Protein AF-A0A0G4FBQ9-F1 (afdb_monomer_lite)

Secondary structure (DSSP, 8-state):
-----------------------------SSEEEPEEEPPTT-EEETTTTEEEEEEEE--EEEESSTT-EEETTEEEEEEEEPPEEE--TTSTT-EEETTEEEEEEEEPPEEE--TT-EE-TTSSEEEEE-TTT--EEEEE-EEE-SSSEE-TTT--EEEEEEEEPEEEPPTT-EEETTEEEEEEEEEEEEE--TT-EEEEGGGS-GGG---TT-EEEEEEEEEPPEEE-SSSEEEEETTEEEEE--S--SSS-------

Structure (mmCIF, N/CA/C/O ba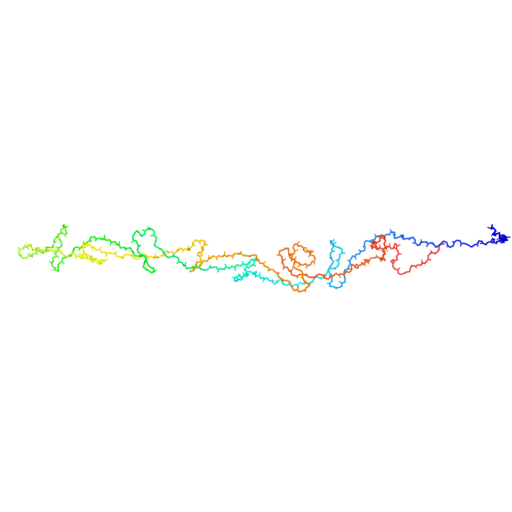ckbone):
data_AF-A0A0G4FBQ9-F1
#
_entry.id   AF-A0A0G4FBQ9-F1
#
loop_
_atom_site.group_PDB
_atom_site.id
_atom_site.type_symbol
_atom_site.label_atom_id
_atom_site.label_alt_id
_atom_site.label_comp_id
_atom_site.label_asym_id
_atom_site.label_entity_id
_atom_site.label_seq_id
_atom_site.pdbx_PDB_ins_code
_atom_site.Cartn_x
_atom_site.Cartn_y
_atom_site.Cartn_z
_atom_site.occupancy
_atom_site.B_iso_or_equiv
_atom_site.auth_seq_id
_atom_site.auth_comp_id
_atom_site.auth_asym_id
_atom_site.auth_atom_id
_atom_site.pdbx_PDB_model_num
ATOM 1 N N . MET A 1 1 ? 57.267 50.279 -72.650 1.00 38.03 1 MET A N 1
ATOM 2 C CA . MET A 1 1 ? 58.038 49.110 -72.171 1.00 38.03 1 MET A CA 1
ATOM 3 C C . MET A 1 1 ? 57.278 47.872 -72.629 1.00 38.03 1 MET A C 1
ATOM 5 O O . MET A 1 1 ? 56.259 47.567 -72.039 1.00 38.03 1 MET A O 1
ATOM 9 N N . VAL A 1 2 ? 57.485 47.367 -73.853 1.00 28.91 2 VAL A N 1
ATOM 10 C CA . VAL A 1 2 ? 58.639 46.544 -74.294 1.00 28.91 2 VAL A CA 1
ATOM 11 C C . VAL A 1 2 ? 58.755 45.341 -73.348 1.00 28.91 2 VAL A C 1
ATOM 13 O O . VAL A 1 2 ? 59.103 45.533 -72.194 1.00 28.91 2 VAL A O 1
ATOM 16 N N . MET A 1 3 ? 58.335 44.134 -73.737 1.00 33.06 3 MET A N 1
ATOM 17 C CA . MET A 1 3 ? 59.065 43.301 -74.698 1.00 33.06 3 MET A CA 1
ATOM 18 C C . MET A 1 3 ? 58.157 42.325 -75.470 1.00 33.06 3 MET A C 1
ATOM 20 O O . MET A 1 3 ? 57.279 41.675 -74.911 1.00 33.06 3 MET A O 1
ATOM 24 N N . MET A 1 4 ? 58.428 42.235 -76.771 1.00 31.50 4 MET A N 1
ATOM 25 C CA . MET A 1 4 ? 57.992 41.196 -77.705 1.00 31.50 4 MET A CA 1
ATOM 26 C C . MET A 1 4 ? 58.914 39.967 -77.623 1.00 31.50 4 MET A C 1
ATOM 28 O O . MET A 1 4 ? 60.077 40.143 -77.279 1.00 31.50 4 MET A O 1
ATOM 32 N N . MET A 1 5 ? 58.436 38.792 -78.064 1.00 34.44 5 MET A N 1
ATOM 33 C CA . MET A 1 5 ? 59.099 37.805 -78.967 1.00 34.44 5 MET A CA 1
ATOM 34 C C . MET A 1 5 ? 58.284 36.494 -78.926 1.00 34.44 5 MET A C 1
ATOM 36 O O . MET A 1 5 ? 58.164 35.887 -77.874 1.00 34.44 5 MET A O 1
ATOM 40 N N . LYS A 1 6 ? 57.449 36.172 -79.926 1.00 32.28 6 LYS A N 1
ATOM 41 C CA . LYS A 1 6 ? 57.682 35.624 -81.287 1.00 32.28 6 LYS A CA 1
ATOM 42 C C . LYS A 1 6 ? 58.004 34.117 -81.358 1.00 32.28 6 LYS A C 1
ATOM 44 O O . LYS A 1 6 ? 59.063 33.688 -80.932 1.00 32.28 6 LYS A O 1
ATOM 49 N N . CYS A 1 7 ? 57.123 33.445 -82.111 1.00 30.67 7 CYS A N 1
ATOM 50 C CA . CYS A 1 7 ? 57.342 32.383 -83.106 1.00 30.67 7 CYS A CA 1
ATOM 51 C C . CYS A 1 7 ? 57.777 30.971 -82.688 1.00 30.67 7 CYS A C 1
ATOM 53 O O . CYS A 1 7 ? 58.848 30.755 -82.139 1.00 30.67 7 CYS A O 1
ATOM 55 N N . GLY A 1 8 ? 56.997 30.001 -83.179 1.00 31.19 8 GLY A N 1
ATOM 56 C CA . GLY A 1 8 ? 57.387 28.603 -83.338 1.00 31.19 8 GLY A CA 1
ATOM 57 C C . GLY A 1 8 ? 56.233 27.755 -83.875 1.00 31.19 8 GLY A C 1
ATOM 58 O O . GLY A 1 8 ? 55.628 27.005 -83.124 1.00 31.19 8 GLY A O 1
ATOM 59 N N . ALA A 1 9 ? 55.901 27.903 -85.160 1.00 37.78 9 ALA A N 1
ATOM 60 C CA . ALA A 1 9 ? 54.992 27.012 -85.880 1.00 37.78 9 ALA A CA 1
ATOM 61 C C . ALA A 1 9 ? 55.819 26.060 -86.749 1.00 37.78 9 ALA A C 1
ATOM 63 O O . ALA A 1 9 ? 56.453 26.556 -87.672 1.00 37.78 9 ALA A O 1
ATOM 64 N N . VAL A 1 10 ? 55.787 24.741 -86.503 1.00 39.31 10 VAL A N 1
ATOM 65 C CA . VAL A 1 10 ? 56.138 23.708 -87.501 1.00 39.31 10 VAL A CA 1
ATOM 66 C C . VAL A 1 10 ? 55.393 22.389 -87.213 1.00 39.31 10 VAL A C 1
ATOM 68 O O . VAL A 1 10 ? 55.545 21.794 -86.155 1.00 39.31 10 VAL A O 1
ATOM 71 N N . ALA A 1 11 ? 54.620 21.977 -88.223 1.00 37.66 11 ALA A N 1
ATOM 72 C CA . ALA A 1 11 ? 54.310 20.624 -88.706 1.00 37.66 11 ALA A CA 1
ATOM 73 C C . ALA A 1 11 ? 53.708 19.537 -87.784 1.00 37.66 11 ALA A C 1
ATOM 75 O O . ALA A 1 11 ? 54.378 18.890 -86.992 1.00 37.66 11 ALA A O 1
ATOM 76 N N . CYS A 1 12 ? 52.438 19.231 -88.074 1.00 36.66 12 CYS A N 1
ATOM 77 C CA . CYS A 1 12 ? 52.014 17.994 -88.746 1.00 36.66 12 CYS A CA 1
ATOM 78 C C . CYS A 1 12 ? 52.686 16.677 -88.302 1.00 36.66 12 CYS A C 1
ATOM 80 O O . CYS A 1 12 ? 53.709 16.280 -88.851 1.00 36.66 12 CYS A O 1
ATOM 82 N N . CYS A 1 13 ? 52.007 15.932 -87.427 1.00 34.97 13 CYS A N 1
ATOM 83 C CA . CYS A 1 13 ? 52.069 14.472 -87.419 1.00 34.97 13 CYS A CA 1
ATOM 84 C C . CYS A 1 13 ? 50.660 13.915 -87.187 1.00 34.97 13 CYS A C 1
ATOM 86 O O . CYS A 1 13 ? 50.146 13.876 -86.071 1.00 34.97 13 CYS A O 1
ATOM 88 N N . LEU A 1 14 ? 50.035 13.519 -88.296 1.00 43.34 14 LEU A N 1
ATOM 89 C CA . LEU A 1 14 ? 48.925 12.578 -88.351 1.00 43.34 14 LEU A CA 1
ATOM 90 C C . LEU A 1 14 ? 49.363 11.267 -87.687 1.00 43.34 14 LEU A C 1
ATOM 92 O O . LEU A 1 14 ? 50.176 10.537 -88.246 1.00 43.34 14 LEU A O 1
ATOM 96 N N . ALA A 1 15 ? 48.802 10.951 -86.526 1.00 44.56 15 ALA A N 1
ATOM 97 C CA . ALA A 1 15 ? 48.816 9.595 -86.000 1.00 44.56 15 ALA A CA 1
ATOM 98 C C . ALA A 1 15 ? 47.517 9.343 -85.235 1.00 44.56 15 ALA A C 1
ATOM 100 O O . ALA A 1 15 ? 47.338 9.757 -84.091 1.00 44.56 15 ALA A O 1
ATOM 101 N N . LEU A 1 16 ? 46.602 8.667 -85.929 1.00 46.78 16 LEU A N 1
ATOM 102 C CA . LEU A 1 16 ? 45.508 7.896 -85.360 1.00 46.78 16 LEU A CA 1
ATOM 103 C C . LEU A 1 16 ? 46.060 6.987 -84.255 1.00 46.78 16 LEU A C 1
ATOM 105 O O . LEU A 1 16 ? 46.613 5.929 -84.541 1.00 46.78 16 LEU A O 1
ATOM 109 N N . LEU A 1 17 ? 45.885 7.377 -82.998 1.00 46.38 17 LEU A N 1
ATOM 110 C CA . LEU A 1 17 ? 45.885 6.431 -81.895 1.00 46.38 17 LEU A CA 1
ATOM 111 C C . LEU A 1 17 ? 44.549 6.554 -81.188 1.00 46.38 17 LEU A C 1
ATOM 113 O O . LEU A 1 17 ? 44.228 7.557 -80.555 1.00 46.38 17 LEU A O 1
ATOM 117 N N . ALA A 1 18 ? 43.769 5.509 -81.445 1.00 45.47 18 ALA A N 1
ATOM 118 C CA . ALA A 1 18 ? 42.523 5.126 -80.829 1.00 45.47 18 ALA A CA 1
ATOM 119 C C . ALA A 1 18 ? 42.311 5.768 -79.459 1.00 45.47 18 ALA A C 1
ATOM 121 O O . ALA A 1 18 ? 43.105 5.607 -78.531 1.00 45.47 18 ALA A O 1
ATOM 122 N N . ALA A 1 19 ? 41.179 6.453 -79.356 1.00 42.25 19 ALA A N 1
ATOM 123 C CA . ALA A 1 19 ? 40.574 6.829 -78.105 1.00 42.25 19 ALA A CA 1
ATOM 124 C C . ALA A 1 19 ? 40.416 5.582 -77.217 1.00 42.25 19 ALA A C 1
ATOM 126 O O . ALA A 1 19 ? 39.411 4.880 -77.279 1.00 42.25 19 ALA A O 1
ATOM 127 N N . CYS A 1 20 ? 41.385 5.331 -76.338 1.00 41.19 20 CYS A N 1
ATOM 128 C CA . CYS A 1 20 ? 41.107 4.691 -75.062 1.00 41.19 20 CYS A CA 1
ATOM 129 C C . CYS A 1 20 ? 40.368 5.727 -74.212 1.00 41.19 20 CYS A C 1
ATOM 131 O O . CYS A 1 20 ? 40.920 6.312 -73.283 1.00 41.19 20 CYS A O 1
ATOM 133 N N . VAL A 1 21 ? 39.103 5.976 -74.564 1.00 44.66 21 VAL A N 1
ATOM 134 C CA . VAL A 1 21 ? 38.125 6.393 -73.564 1.00 44.66 21 VAL A CA 1
ATOM 135 C C . VAL A 1 21 ? 38.180 5.277 -72.526 1.00 44.66 21 VAL A C 1
ATOM 137 O O . VAL A 1 21 ? 37.939 4.125 -72.900 1.00 44.66 21 VAL A O 1
ATOM 140 N N . PRO A 1 22 ? 38.549 5.535 -71.260 1.00 45.16 22 PRO A N 1
ATOM 141 C CA . PRO A 1 22 ? 38.285 4.543 -70.243 1.00 45.16 22 PRO A CA 1
ATOM 142 C C . PRO A 1 22 ? 36.773 4.358 -70.299 1.00 45.16 22 PRO A C 1
ATOM 144 O O . PRO A 1 22 ? 36.032 5.302 -70.020 1.00 45.16 22 PRO A O 1
ATOM 147 N N . LEU A 1 23 ? 36.312 3.186 -70.752 1.00 45.75 23 LEU A N 1
ATOM 148 C CA . LEU A 1 23 ? 34.955 2.753 -70.477 1.00 45.75 23 LEU A CA 1
ATOM 149 C C . LEU A 1 23 ? 34.836 2.885 -68.964 1.00 45.75 23 LEU A C 1
ATOM 151 O O . LEU A 1 23 ? 35.363 2.064 -68.214 1.00 45.75 23 LEU A O 1
ATOM 155 N N . ALA A 1 24 ? 34.215 3.978 -68.526 1.00 42.28 24 ALA A N 1
ATOM 156 C CA . ALA A 1 24 ? 33.653 4.081 -67.208 1.00 42.28 24 ALA A CA 1
ATOM 157 C C . ALA A 1 24 ? 32.786 2.835 -67.107 1.00 42.28 24 ALA A C 1
ATOM 159 O O . ALA A 1 24 ? 31.793 2.721 -67.828 1.00 42.28 24 ALA A O 1
ATOM 160 N N . ALA A 1 25 ? 33.251 1.854 -66.333 1.00 46.03 25 ALA A N 1
ATOM 161 C CA . ALA A 1 25 ? 32.498 0.658 -66.035 1.00 46.03 25 ALA A CA 1
ATOM 162 C C . ALA A 1 25 ? 31.168 1.153 -65.478 1.00 46.03 25 ALA A C 1
ATOM 164 O O . ALA A 1 25 ? 31.086 1.656 -64.357 1.00 46.03 25 ALA A O 1
ATOM 165 N N . ALA A 1 26 ? 30.150 1.146 -66.332 1.00 46.66 26 ALA A N 1
ATOM 166 C CA . ALA A 1 26 ? 28.830 1.568 -65.956 1.00 46.66 26 ALA A CA 1
ATOM 167 C C . ALA A 1 26 ? 28.412 0.644 -64.814 1.00 46.66 26 ALA A C 1
ATOM 169 O O . ALA A 1 26 ? 28.422 -0.577 -64.965 1.00 46.66 26 ALA A O 1
ATOM 170 N N . ASN A 1 27 ? 28.071 1.246 -63.674 1.00 57.41 27 ASN A N 1
ATOM 171 C CA . ASN A 1 27 ? 27.398 0.636 -62.528 1.00 57.41 27 ASN A CA 1
ATOM 172 C C . ASN A 1 27 ? 26.033 0.057 -62.952 1.00 57.41 27 ASN A C 1
ATOM 174 O O . ASN A 1 27 ? 24.972 0.520 -62.527 1.00 57.41 27 ASN A O 1
ATOM 178 N N . GLN A 1 28 ? 26.022 -0.940 -63.832 1.00 65.50 28 GLN A N 1
ATOM 179 C CA . GLN A 1 28 ? 24.813 -1.512 -64.406 1.00 65.50 28 GLN A CA 1
ATOM 180 C C . GLN A 1 28 ? 24.522 -2.862 -63.761 1.00 65.50 28 GLN A C 1
ATOM 182 O O . GLN A 1 28 ? 24.441 -3.912 -64.390 1.00 65.50 28 GLN A O 1
ATOM 187 N N . CYS A 1 29 ? 24.318 -2.799 -62.447 1.00 69.25 29 CYS A N 1
ATOM 188 C CA . CYS A 1 29 ? 23.671 -3.850 -61.682 1.00 69.25 29 CYS A CA 1
ATOM 189 C C . CYS A 1 29 ? 22.236 -4.037 -62.206 1.00 69.25 29 CYS A C 1
ATOM 191 O O . CYS A 1 29 ? 21.351 -3.221 -61.920 1.00 69.25 29 CYS A O 1
ATOM 193 N N . ARG A 1 30 ? 22.041 -5.065 -63.047 1.00 70.81 30 ARG A N 1
ATOM 194 C CA . ARG A 1 30 ? 20.800 -5.318 -63.804 1.00 70.81 30 ARG A CA 1
ATOM 195 C C . ARG A 1 30 ? 19.694 -5.938 -62.949 1.00 70.81 30 ARG A C 1
ATOM 197 O O . ARG A 1 30 ? 18.524 -5.663 -63.192 1.00 70.81 30 ARG A O 1
ATOM 204 N N . ILE A 1 31 ? 20.061 -6.749 -61.957 1.00 76.94 31 ILE A N 1
ATOM 205 C CA . ILE A 1 31 ? 19.153 -7.267 -60.929 1.00 76.94 31 ILE A CA 1
ATOM 206 C C . ILE A 1 31 ? 19.696 -6.827 -59.581 1.00 76.94 31 ILE A C 1
ATOM 208 O O . ILE A 1 31 ? 20.848 -7.109 -59.257 1.00 76.94 31 ILE A O 1
ATOM 212 N N . ARG A 1 32 ? 18.851 -6.120 -58.835 1.00 81.62 32 ARG A N 1
ATOM 213 C CA . ARG A 1 32 ? 19.152 -5.559 -57.524 1.00 81.62 32 ARG A CA 1
ATOM 214 C C . ARG A 1 32 ? 18.301 -6.291 -56.501 1.00 81.62 32 ARG A C 1
ATOM 216 O O . ARG A 1 32 ? 17.083 -6.146 -56.522 1.00 81.62 32 ARG A O 1
ATOM 223 N N . GLU A 1 33 ? 18.939 -7.079 -55.652 1.00 85.44 33 GLU A N 1
ATOM 224 C CA . GLU A 1 33 ? 18.316 -7.612 -54.441 1.00 85.44 33 GLU A CA 1
ATOM 225 C C . GLU A 1 33 ? 18.740 -6.753 -53.239 1.00 85.44 33 GLU A C 1
ATOM 227 O O . GLU A 1 33 ? 19.812 -6.137 -53.244 1.00 85.44 33 GLU A O 1
ATOM 232 N N . GLU A 1 34 ? 17.888 -6.671 -52.218 1.00 85.56 34 GLU A N 1
ATOM 233 C CA . GLU A 1 34 ? 18.217 -5.943 -50.992 1.00 85.56 34 GLU A CA 1
ATOM 234 C C . GLU A 1 34 ? 19.278 -6.702 -50.190 1.00 85.56 34 GLU A C 1
ATOM 236 O O . GLU A 1 34 ? 19.188 -7.916 -49.977 1.00 85.56 34 GLU A O 1
ATOM 241 N N . ALA A 1 35 ? 20.312 -5.979 -49.758 1.00 87.31 35 ALA A N 1
ATOM 242 C CA . ALA A 1 35 ? 21.340 -6.556 -48.912 1.00 87.31 35 ALA A CA 1
ATOM 243 C C . ALA A 1 35 ? 20.796 -6.774 -47.499 1.00 87.31 35 ALA A C 1
ATOM 245 O O . ALA A 1 35 ? 20.162 -5.892 -46.921 1.00 87.31 35 ALA A O 1
ATOM 246 N N . HIS A 1 36 ? 21.058 -7.951 -46.938 1.00 90.25 36 HIS A N 1
ATOM 247 C CA . HIS A 1 36 ? 20.507 -8.340 -45.650 1.00 90.25 36 HIS A CA 1
ATOM 248 C C . HIS A 1 36 ? 21.400 -7.787 -44.532 1.00 90.25 36 HIS A C 1
ATOM 250 O O . HIS A 1 36 ? 22.594 -8.122 -44.491 1.00 90.25 36 HIS A O 1
ATOM 256 N N . PRO A 1 37 ? 20.865 -6.945 -43.629 1.00 91.88 37 PRO A N 1
ATOM 257 C CA . PRO A 1 37 ? 21.629 -6.440 -42.501 1.00 91.88 37 PRO A CA 1
ATOM 258 C C . PRO A 1 37 ? 21.933 -7.582 -41.530 1.00 91.88 37 PRO A C 1
ATOM 260 O O . PRO A 1 37 ? 21.086 -8.427 -41.240 1.00 91.88 37 PRO A O 1
ATOM 263 N N . HIS A 1 38 ? 23.157 -7.612 -41.023 1.00 93.19 38 HIS A N 1
ATOM 264 C CA . HIS A 1 38 ? 23.612 -8.564 -40.024 1.00 93.19 38 HIS A CA 1
ATOM 265 C C . HIS A 1 38 ? 24.532 -7.860 -39.026 1.00 93.19 38 HIS A C 1
ATOM 267 O O . HIS A 1 38 ? 25.339 -7.001 -39.389 1.00 93.19 38 HIS A O 1
ATOM 273 N N . CYS A 1 39 ? 24.418 -8.233 -37.755 1.00 94.69 39 CYS A N 1
ATOM 274 C CA . CYS A 1 39 ? 25.209 -7.643 -36.684 1.00 94.69 39 CYS A CA 1
ATOM 275 C C . CYS A 1 39 ? 26.393 -8.533 -36.293 1.00 94.69 39 CYS A C 1
ATOM 277 O O . CYS A 1 39 ? 26.319 -9.753 -36.433 1.00 94.69 39 CYS A O 1
ATOM 279 N N . PRO A 1 40 ? 27.501 -7.959 -35.793 1.00 94.50 40 PRO A N 1
ATOM 280 C CA . PRO A 1 40 ? 28.588 -8.759 -35.241 1.00 94.50 40 PRO A CA 1
ATOM 281 C C . PRO A 1 40 ? 28.098 -9.686 -34.113 1.00 94.50 40 PRO A C 1
ATOM 283 O O . PRO A 1 40 ? 27.086 -9.384 -33.472 1.00 94.50 40 PRO A O 1
ATOM 286 N N . PRO A 1 41 ? 28.810 -10.791 -33.822 1.00 92.06 41 PRO A N 1
ATOM 287 C CA . PRO A 1 41 ? 28.425 -11.709 -32.755 1.00 92.06 41 PRO A CA 1
ATOM 288 C C . PRO A 1 41 ? 28.176 -10.988 -31.423 1.00 92.06 41 PRO A C 1
ATOM 290 O O . PRO A 1 41 ? 29.009 -10.217 -30.945 1.00 92.06 41 PRO A O 1
ATOM 293 N N . GLY A 1 42 ? 27.013 -11.246 -30.820 1.00 89.56 42 GLY A N 1
ATOM 294 C CA . GLY A 1 42 ? 26.603 -10.641 -29.551 1.00 89.56 42 GLY A CA 1
ATOM 295 C C . GLY A 1 42 ? 25.957 -9.255 -29.659 1.00 89.56 42 GLY A C 1
ATOM 296 O O . GLY A 1 42 ? 25.656 -8.675 -28.619 1.00 89.56 42 GLY A O 1
ATOM 297 N N . PHE A 1 43 ? 25.732 -8.735 -30.868 1.00 94.94 43 PHE A N 1
ATOM 298 C CA . PHE A 1 43 ? 24.912 -7.548 -31.109 1.00 94.94 43 PHE A CA 1
ATOM 299 C C . PHE A 1 43 ? 23.562 -7.930 -31.718 1.00 94.94 43 PHE A C 1
ATOM 301 O O . PHE A 1 43 ? 23.447 -8.884 -32.486 1.00 94.94 43 PHE A O 1
ATOM 308 N N . MET A 1 44 ? 22.545 -7.143 -31.395 1.00 93.69 44 MET A N 1
ATOM 309 C CA . MET A 1 44 ? 21.171 -7.295 -31.851 1.00 93.69 44 MET A CA 1
ATOM 310 C C . MET A 1 44 ? 20.844 -6.189 -32.849 1.00 93.69 44 MET A C 1
ATOM 312 O O . MET A 1 44 ? 21.232 -5.038 -32.650 1.00 93.69 44 MET A O 1
ATOM 316 N N . TYR A 1 45 ? 20.148 -6.532 -33.929 1.00 94.25 45 TYR A N 1
ATOM 317 C CA . TYR A 1 45 ? 19.790 -5.566 -34.962 1.00 94.25 45 TYR A CA 1
ATOM 318 C C . TYR A 1 45 ? 18.504 -4.825 -34.591 1.00 94.25 45 TYR A C 1
ATOM 320 O O . TYR A 1 45 ? 17.439 -5.435 -34.504 1.00 94.25 45 TYR A O 1
ATOM 328 N N . ASP A 1 46 ? 18.605 -3.513 -34.401 1.00 93.19 46 ASP A N 1
ATOM 329 C CA . ASP A 1 46 ? 17.459 -2.623 -34.279 1.00 93.19 46 ASP A CA 1
ATOM 330 C C . ASP A 1 46 ? 17.057 -2.100 -35.661 1.00 93.19 46 ASP A C 1
ATOM 332 O O . ASP A 1 46 ? 17.747 -1.273 -36.266 1.00 93.19 46 ASP A O 1
ATOM 336 N N . GLN A 1 47 ? 15.914 -2.584 -36.147 1.00 90.19 47 GLN A N 1
ATOM 337 C CA . GLN A 1 47 ? 15.350 -2.196 -37.438 1.00 90.19 47 GLN A CA 1
ATOM 338 C C . GLN A 1 47 ? 14.929 -0.723 -37.471 1.00 90.19 47 GLN A C 1
ATOM 340 O O . GLN A 1 47 ? 15.041 -0.093 -38.520 1.00 90.19 47 GLN A O 1
ATOM 345 N N . ALA A 1 48 ? 14.467 -0.166 -36.346 1.00 89.44 48 ALA A N 1
ATOM 346 C CA . ALA A 1 48 ? 13.952 1.200 -36.299 1.00 89.44 48 ALA A CA 1
ATOM 347 C C . ALA A 1 48 ? 15.083 2.228 -36.419 1.00 89.44 48 ALA A C 1
ATOM 349 O O . ALA A 1 48 ? 14.974 3.193 -37.174 1.00 89.44 48 ALA A O 1
ATOM 350 N N . ALA A 1 49 ? 16.193 2.001 -35.711 1.00 88.69 49 ALA A N 1
ATOM 351 C CA . ALA A 1 49 ? 17.359 2.875 -35.773 1.00 88.69 49 ALA A CA 1
ATOM 352 C C . ALA A 1 49 ? 18.366 2.496 -36.874 1.00 88.69 49 ALA A C 1
ATOM 354 O O . ALA A 1 49 ? 19.308 3.259 -37.098 1.00 88.69 49 ALA A O 1
ATOM 355 N N . ASN A 1 50 ? 18.193 1.342 -37.535 1.00 89.75 50 ASN A N 1
ATOM 356 C CA . ASN A 1 50 ? 19.168 0.721 -38.441 1.00 89.75 50 ASN A CA 1
ATOM 357 C C . ASN A 1 50 ? 20.570 0.634 -37.803 1.00 89.75 50 ASN A C 1
ATOM 359 O O . ASN A 1 50 ? 21.561 1.140 -38.337 1.00 89.75 50 ASN A O 1
ATOM 363 N N . LYS A 1 51 ? 20.640 0.053 -36.597 1.00 93.62 51 LYS A N 1
ATOM 364 C CA . LYS A 1 51 ? 21.863 -0.032 -35.780 1.00 93.62 51 LYS A CA 1
ATOM 365 C C . LYS A 1 51 ? 21.994 -1.392 -35.109 1.00 93.62 51 LYS A C 1
ATOM 367 O O . LYS A 1 51 ? 21.002 -2.043 -34.801 1.00 93.62 51 LYS A O 1
ATOM 372 N N . CYS A 1 52 ? 23.231 -1.792 -34.833 1.00 95.69 52 CYS A N 1
ATOM 373 C CA . CYS A 1 52 ? 23.523 -2.957 -34.007 1.00 95.69 52 CYS A CA 1
ATOM 374 C C . CYS A 1 52 ? 23.754 -2.519 -32.560 1.00 95.69 52 CYS A C 1
ATOM 376 O O . CYS A 1 52 ? 24.628 -1.687 -32.307 1.00 95.69 52 CYS A O 1
ATOM 378 N N . LEU A 1 53 ? 22.989 -3.084 -31.628 1.00 95.25 53 LEU A N 1
ATOM 379 C CA . LEU A 1 53 ? 22.985 -2.735 -30.209 1.00 95.25 53 LEU A CA 1
ATOM 380 C C . LEU A 1 53 ? 23.375 -3.941 -29.355 1.00 95.25 53 LEU A C 1
ATOM 382 O O . LEU A 1 53 ? 22.918 -5.055 -29.601 1.00 95.25 53 LEU A O 1
ATOM 386 N N . LYS A 1 54 ? 24.182 -3.723 -28.320 1.00 94.88 54 LYS A N 1
ATOM 387 C CA . LYS A 1 54 ? 24.463 -4.723 -27.287 1.00 94.88 54 LYS A CA 1
ATOM 388 C C . LYS A 1 54 ? 24.152 -4.130 -25.909 1.00 94.88 54 LYS A C 1
ATOM 390 O O . LYS A 1 54 ? 24.916 -3.279 -25.446 1.00 94.88 54 LYS A O 1
ATOM 395 N N . PRO A 1 55 ? 23.040 -4.532 -25.268 1.00 93.56 55 PRO A N 1
ATOM 396 C CA . PRO A 1 55 ? 22.655 -3.981 -23.978 1.00 93.56 55 PRO A CA 1
ATOM 397 C C . PRO A 1 55 ? 23.448 -4.614 -22.832 1.00 93.56 55 PRO A C 1
ATOM 399 O O . PRO A 1 55 ? 23.603 -5.831 -22.751 1.00 93.56 55 PRO A O 1
ATOM 402 N N . PHE A 1 56 ? 23.873 -3.773 -21.898 1.00 94.81 56 PHE A N 1
ATOM 403 C CA . PHE A 1 56 ? 24.334 -4.153 -20.569 1.00 94.81 56 PHE A CA 1
ATOM 404 C C . PHE A 1 56 ? 23.311 -3.634 -19.571 1.00 94.81 56 PHE A C 1
ATOM 406 O O . PHE A 1 56 ? 22.952 -2.458 -19.626 1.00 94.81 56 PHE A O 1
ATOM 413 N N . ARG A 1 57 ? 22.834 -4.501 -18.678 1.00 94.94 57 ARG A N 1
ATOM 414 C CA . ARG A 1 57 ? 21.755 -4.186 -17.737 1.00 94.94 57 ARG A CA 1
ATOM 415 C C . ARG A 1 57 ? 22.235 -4.329 -16.307 1.00 94.94 57 ARG A C 1
ATOM 417 O O . ARG A 1 57 ? 22.936 -5.283 -15.982 1.00 94.94 57 ARG A O 1
ATOM 424 N N . HIS A 1 58 ? 21.810 -3.396 -15.473 1.00 95.94 58 HIS A N 1
ATOM 425 C CA . HIS A 1 58 ? 21.960 -3.436 -14.030 1.00 95.94 58 HIS A CA 1
ATOM 426 C C . HIS A 1 58 ? 20.628 -3.101 -13.368 1.00 95.94 58 HIS A C 1
ATOM 428 O O . HIS A 1 58 ? 19.821 -2.334 -13.899 1.00 95.94 58 HIS A O 1
ATOM 434 N N . VAL A 1 59 ? 20.416 -3.676 -12.189 1.00 94.31 59 VAL A N 1
ATOM 435 C CA . VAL A 1 59 ? 19.264 -3.343 -11.355 1.00 94.31 59 VAL A CA 1
ATOM 436 C C . VAL A 1 59 ? 19.468 -1.927 -10.801 1.00 94.31 59 VAL A C 1
ATOM 438 O O . VAL A 1 59 ? 20.545 -1.659 -10.259 1.00 94.31 59 VAL A O 1
ATOM 441 N N . PRO A 1 60 ? 18.482 -1.022 -10.934 1.00 95.94 60 PRO A N 1
ATOM 442 C CA . PRO A 1 60 ? 18.546 0.289 -10.306 1.00 95.94 60 PRO A CA 1
ATOM 443 C C . PRO A 1 60 ? 18.606 0.173 -8.788 1.00 95.94 60 PRO A C 1
ATOM 445 O O . PRO A 1 60 ? 17.916 -0.646 -8.181 1.00 95.94 60 PRO A O 1
ATOM 448 N N . HIS A 1 61 ? 19.421 1.017 -8.166 1.00 95.81 61 HIS A N 1
ATOM 449 C CA . HIS A 1 61 ? 19.435 1.142 -6.721 1.00 95.81 61 HIS A CA 1
ATOM 450 C C . HIS A 1 61 ? 18.379 2.166 -6.298 1.00 95.81 61 HIS A C 1
ATOM 452 O O . HIS A 1 61 ? 18.504 3.355 -6.592 1.00 95.81 61 HIS A O 1
ATOM 458 N N . TYR A 1 62 ? 17.331 1.701 -5.620 1.00 95.62 62 TYR A N 1
ATOM 459 C CA . TYR A 1 62 ? 16.244 2.556 -5.151 1.00 95.62 62 TYR A CA 1
ATOM 460 C C . TYR A 1 62 ? 16.494 3.064 -3.737 1.00 95.62 62 TYR A C 1
ATOM 462 O O . TYR A 1 62 ? 16.927 2.312 -2.864 1.00 95.62 62 TYR A O 1
ATOM 470 N N . TYR A 1 63 ? 16.180 4.334 -3.500 1.00 95.06 63 TYR A N 1
ATOM 471 C CA . TYR A 1 63 ? 16.352 4.962 -2.195 1.00 95.06 63 TYR A CA 1
ATOM 472 C C . TYR A 1 63 ? 15.356 6.102 -1.971 1.00 95.06 63 TYR A C 1
ATOM 474 O O . TYR A 1 63 ? 14.682 6.565 -2.891 1.00 95.06 63 TYR A O 1
ATOM 482 N N . CYS A 1 64 ? 15.274 6.556 -0.723 1.00 96.62 64 CYS A N 1
ATOM 483 C CA . CYS A 1 64 ? 14.447 7.685 -0.313 1.00 96.62 64 CYS A CA 1
ATOM 484 C C . CYS A 1 64 ? 15.332 8.894 -0.011 1.00 96.62 64 CYS A C 1
ATOM 486 O O . CYS A 1 64 ? 16.378 8.743 0.618 1.00 96.62 64 CYS A O 1
ATOM 488 N N . ALA A 1 65 ? 14.917 10.084 -0.453 1.00 94.00 65 ALA A N 1
ATOM 489 C CA . ALA A 1 65 ? 15.629 11.327 -0.141 1.00 94.00 65 ALA A CA 1
ATOM 490 C C . ALA A 1 65 ? 15.543 11.666 1.353 1.00 94.00 65 ALA A C 1
ATOM 492 O O . ALA A 1 65 ? 16.527 12.067 1.975 1.00 94.00 65 ALA A O 1
ATOM 493 N N . ASP A 1 66 ? 14.351 11.481 1.918 1.00 92.62 66 ASP A N 1
ATOM 494 C CA . ASP A 1 66 ? 14.029 11.901 3.272 1.00 92.62 66 ASP A CA 1
ATOM 495 C C . ASP A 1 66 ? 14.391 10.840 4.313 1.00 92.62 66 ASP A C 1
ATOM 497 O O . ASP A 1 66 ? 14.125 9.643 4.163 1.00 92.62 66 ASP A O 1
ATOM 501 N N . GLN A 1 67 ? 14.939 11.296 5.439 1.00 91.12 67 GLN A N 1
ATOM 502 C CA . GLN A 1 67 ? 15.315 10.408 6.533 1.00 91.12 67 GLN A CA 1
ATOM 503 C C . GLN A 1 67 ? 14.097 9.756 7.208 1.00 91.12 67 GLN A C 1
ATOM 505 O O . GLN A 1 67 ? 13.090 10.391 7.559 1.00 91.12 67 GLN A O 1
ATOM 510 N N . GLY A 1 68 ? 14.227 8.454 7.461 1.00 90.06 68 GLY A N 1
ATOM 511 C CA . GLY A 1 68 ? 13.197 7.639 8.101 1.00 90.06 68 GLY A CA 1
ATOM 512 C C . GLY A 1 68 ? 12.072 7.193 7.167 1.00 90.06 68 GLY A C 1
ATOM 513 O O . GLY A 1 68 ? 11.114 6.602 7.655 1.00 90.06 68 GLY A O 1
ATOM 514 N N . TYR A 1 69 ? 12.172 7.466 5.865 1.00 95.50 69 TYR A N 1
ATOM 515 C CA . TYR A 1 69 ? 11.379 6.779 4.852 1.00 95.50 69 TYR A CA 1
ATOM 516 C C . TYR A 1 69 ? 12.087 5.494 4.420 1.00 95.50 69 TYR A C 1
ATOM 518 O O . TYR A 1 69 ? 13.313 5.456 4.308 1.00 95.50 69 TYR A O 1
ATOM 526 N N . ALA A 1 70 ? 11.305 4.451 4.169 1.00 95.12 70 ALA A N 1
ATOM 527 C CA . ALA A 1 70 ? 11.766 3.190 3.613 1.00 95.12 70 ALA A CA 1
ATOM 528 C C . ALA A 1 70 ? 11.108 2.957 2.252 1.00 95.12 70 ALA A C 1
ATOM 530 O O . ALA A 1 70 ? 9.977 3.385 2.020 1.00 95.12 70 ALA A O 1
ATOM 531 N N . VAL A 1 71 ? 11.814 2.279 1.349 1.00 95.19 71 VAL A N 1
ATOM 532 C CA . VAL A 1 71 ? 11.264 1.921 0.038 1.00 95.19 71 VAL A CA 1
ATOM 533 C C . VAL A 1 71 ? 10.214 0.821 0.236 1.00 95.19 71 VAL A C 1
ATOM 535 O O . VAL A 1 71 ? 10.547 -0.294 0.635 1.00 95.19 71 VAL A O 1
ATOM 538 N N . GLU A 1 72 ? 8.949 1.138 -0.040 1.00 94.25 72 GLU A N 1
ATOM 539 C CA . GLU A 1 72 ? 7.809 0.216 -0.043 1.00 94.25 72 GLU A CA 1
ATOM 540 C C . GLU A 1 72 ? 7.220 0.181 -1.465 1.00 94.25 72 GLU A C 1
ATOM 542 O O . GLU A 1 72 ? 6.422 1.035 -1.854 1.00 94.25 72 GLU A O 1
ATOM 547 N N . GLY A 1 73 ? 7.628 -0.806 -2.270 1.00 90.31 73 GLY A N 1
ATOM 548 C CA . GLY A 1 73 ? 7.211 -0.895 -3.673 1.00 90.31 73 GLY A CA 1
ATOM 549 C C . GLY A 1 73 ? 7.727 0.295 -4.488 1.00 90.31 73 GLY A C 1
ATOM 550 O O . GLY A 1 73 ? 8.925 0.579 -4.467 1.00 90.31 73 GLY A O 1
ATOM 551 N N . ASP A 1 74 ? 6.825 0.989 -5.189 1.00 91.00 74 ASP A N 1
ATOM 552 C CA . ASP A 1 74 ? 7.130 2.129 -6.075 1.00 91.00 74 ASP A CA 1
ATOM 553 C C . ASP A 1 74 ? 7.219 3.490 -5.389 1.00 91.00 74 ASP A C 1
ATOM 555 O O . ASP A 1 74 ? 7.389 4.520 -6.038 1.00 91.00 74 ASP A O 1
ATOM 559 N N . MET A 1 75 ? 7.160 3.502 -4.063 1.00 94.81 75 MET A N 1
ATOM 560 C CA . MET A 1 75 ? 7.182 4.723 -3.277 1.00 94.81 75 MET A CA 1
ATOM 561 C C . MET A 1 75 ? 8.003 4.565 -2.010 1.00 94.81 75 MET A C 1
ATOM 563 O O . MET A 1 75 ? 8.309 3.468 -1.547 1.00 94.81 75 MET A O 1
ATOM 567 N N . CYS A 1 76 ? 8.362 5.705 -1.447 1.00 96.50 76 CYS A N 1
ATOM 568 C CA . CYS A 1 76 ? 8.943 5.789 -0.128 1.00 96.50 76 CYS A CA 1
ATOM 569 C C . CYS A 1 76 ? 7.819 5.980 0.883 1.00 96.50 76 CYS A C 1
ATOM 571 O O . CYS A 1 76 ? 7.005 6.888 0.737 1.00 96.50 76 CYS A O 1
ATOM 573 N N . ALA A 1 77 ? 7.773 5.142 1.913 1.00 96.25 77 ALA A N 1
ATOM 574 C CA . ALA A 1 77 ? 6.776 5.219 2.966 1.00 96.25 77 ALA A CA 1
ATOM 575 C C . ALA A 1 77 ? 7.434 5.434 4.330 1.00 96.25 77 ALA A C 1
ATOM 577 O O . ALA A 1 77 ? 8.484 4.867 4.643 1.00 96.25 77 ALA A O 1
ATOM 578 N N . LYS A 1 78 ? 6.795 6.254 5.162 1.00 95.62 78 LYS A N 1
ATOM 579 C CA . LYS A 1 78 ? 7.153 6.443 6.566 1.00 95.62 78 LYS A CA 1
ATOM 580 C C . LYS A 1 78 ? 5.926 6.235 7.430 1.00 95.62 78 LYS A C 1
ATOM 582 O O . LYS A 1 78 ? 4.929 6.945 7.298 1.00 95.62 78 LYS A O 1
ATOM 587 N N . ASN A 1 79 ? 6.027 5.279 8.344 1.00 94.06 79 ASN A N 1
ATOM 588 C CA . ASN A 1 79 ? 4.959 4.957 9.277 1.00 94.06 79 ASN A CA 1
ATOM 589 C C . ASN A 1 79 ? 5.138 5.779 10.556 1.00 94.06 79 ASN A C 1
ATOM 591 O O . ASN A 1 79 ? 6.186 5.725 11.201 1.00 94.06 79 ASN A O 1
ATOM 595 N N . GLN A 1 80 ? 4.112 6.541 1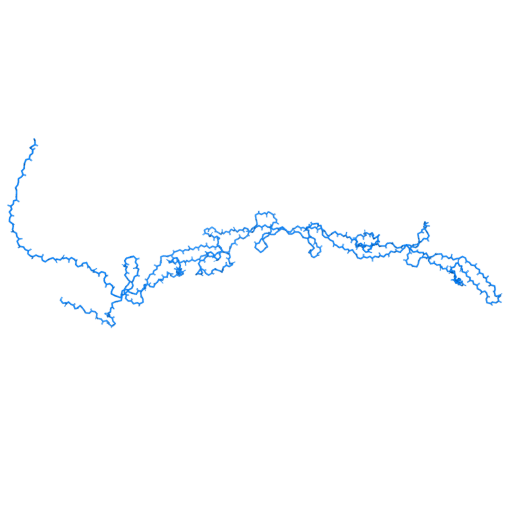0.920 1.00 94.06 80 GLN A N 1
ATOM 596 C CA . GLN A 1 80 ? 3.985 7.168 12.230 1.00 94.06 80 GLN A CA 1
ATOM 597 C C . GLN A 1 80 ? 2.997 6.366 13.066 1.00 94.06 80 GLN A C 1
ATOM 599 O O . GLN A 1 80 ? 1.944 5.965 12.569 1.00 94.06 80 GLN A O 1
ATOM 604 N N . TYR A 1 81 ? 3.341 6.147 14.332 1.00 94.19 81 TYR A N 1
ATOM 605 C CA . TYR A 1 81 ? 2.542 5.357 15.259 1.00 94.19 81 TYR A CA 1
ATOM 606 C C . TYR A 1 81 ? 1.966 6.245 16.353 1.00 94.19 81 TYR A C 1
ATOM 608 O O . TYR A 1 81 ? 2.643 7.150 16.841 1.00 94.19 81 TYR A O 1
ATOM 616 N N . ALA A 1 82 ? 0.736 5.950 16.747 1.00 93.94 82 ALA A N 1
ATOM 617 C CA . ALA A 1 82 ? 0.094 6.518 17.918 1.00 93.94 82 ALA A CA 1
ATOM 618 C C . ALA A 1 82 ? -0.604 5.413 18.717 1.00 93.94 82 ALA A C 1
ATOM 620 O O . ALA A 1 82 ? -0.919 4.339 18.187 1.00 93.94 82 ALA A O 1
ATOM 621 N N . ASP A 1 83 ? -0.847 5.699 19.989 1.00 91.62 83 ASP A N 1
ATOM 622 C CA . ASP A 1 83 ? -1.604 4.810 20.858 1.00 91.62 83 ASP A CA 1
ATOM 623 C C . ASP A 1 83 ? -3.102 4.885 20.546 1.00 91.62 83 ASP A C 1
ATOM 625 O O . ASP A 1 83 ? -3.618 5.894 20.053 1.00 91.62 83 ASP A O 1
ATOM 629 N N . LEU A 1 84 ? -3.805 3.791 20.839 1.00 91.75 84 LEU A N 1
ATOM 630 C CA . LEU A 1 84 ? -5.258 3.732 20.728 1.00 91.75 84 LEU A CA 1
ATOM 631 C C . LEU A 1 84 ? -5.894 4.606 21.813 1.00 91.75 84 LEU A C 1
ATOM 633 O O . LEU A 1 84 ? -5.568 4.493 22.996 1.00 91.75 84 LEU A O 1
ATOM 637 N N . ILE A 1 85 ? -6.853 5.438 21.417 1.00 91.62 85 ILE A N 1
ATOM 638 C CA . ILE A 1 85 ? -7.677 6.202 22.348 1.00 91.62 85 ILE A CA 1
ATOM 639 C C . ILE A 1 85 ? -8.814 5.296 22.808 1.00 91.62 85 ILE A C 1
ATOM 641 O O . ILE A 1 85 ? -9.617 4.831 21.996 1.00 91.62 85 ILE A O 1
ATOM 645 N N . LYS A 1 86 ? -8.881 5.060 24.116 1.00 92.25 86 LYS A N 1
ATOM 646 C CA . LYS A 1 86 ? -9.929 4.258 24.752 1.00 92.25 86 LYS A CA 1
ATOM 647 C C . LYS A 1 86 ? -11.120 5.129 25.105 1.00 92.25 86 LYS A C 1
ATOM 649 O O . LYS A 1 86 ? -10.940 6.231 25.623 1.00 92.25 86 LYS A O 1
ATOM 654 N N . TYR A 1 87 ? -12.324 4.627 24.874 1.00 91.06 87 TYR A N 1
ATOM 655 C CA . TYR A 1 87 ? -13.547 5.319 25.257 1.00 91.06 87 TYR A CA 1
ATOM 656 C C . TYR A 1 87 ? -14.682 4.338 25.551 1.00 91.06 87 TYR A C 1
ATOM 658 O O . TYR A 1 87 ? -14.669 3.186 25.116 1.00 91.06 87 TYR A O 1
ATOM 666 N N . CYS A 1 88 ? -15.672 4.815 26.302 1.00 92.62 88 CYS A N 1
ATOM 667 C CA . CYS A 1 88 ? -16.920 4.099 26.532 1.00 92.62 88 CYS A CA 1
ATOM 668 C C . CYS A 1 88 ? -17.955 4.541 25.501 1.00 92.62 88 CYS A C 1
ATOM 670 O O . CYS A 1 88 ? -18.090 5.737 25.230 1.00 92.62 88 CYS A O 1
ATOM 672 N N . ARG A 1 89 ? -18.686 3.586 24.918 1.00 89.00 89 ARG A N 1
ATOM 673 C CA . ARG A 1 89 ? -19.780 3.904 23.992 1.00 89.00 89 ARG A CA 1
ATOM 674 C C . ARG A 1 89 ? -20.848 4.732 24.686 1.00 89.00 89 ARG A C 1
ATOM 676 O O . ARG A 1 89 ? -21.173 4.499 25.845 1.00 89.00 89 ARG A O 1
ATOM 683 N N . ALA A 1 90 ? -21.458 5.629 23.917 1.00 84.44 90 ALA A N 1
ATOM 684 C CA . ALA A 1 90 ? -22.556 6.470 24.384 1.00 84.44 90 ALA A CA 1
ATOM 685 C C . ALA A 1 90 ? -23.808 5.675 24.811 1.00 84.44 90 ALA A C 1
ATOM 687 O O . ALA A 1 90 ? -24.666 6.218 25.498 1.00 84.44 90 ALA A O 1
ATOM 688 N N . GLU A 1 91 ? -23.919 4.399 24.421 1.00 84.75 91 GLU A N 1
ATOM 689 C CA . GLU A 1 91 ? -24.985 3.496 24.880 1.00 84.75 91 GLU A CA 1
ATOM 690 C C . GLU A 1 91 ? -24.901 3.188 26.384 1.00 84.75 91 GLU A C 1
ATOM 692 O O . GLU A 1 91 ? -25.919 2.908 27.014 1.00 84.75 91 GLU A O 1
ATOM 697 N N . TYR A 1 92 ? -23.711 3.313 26.975 1.00 82.75 92 TYR A N 1
ATOM 698 C CA . TYR A 1 92 ? -23.471 3.154 28.403 1.00 82.75 92 TYR A CA 1
ATOM 699 C C . TYR A 1 92 ? -23.533 4.526 29.092 1.00 82.75 92 TYR A C 1
ATOM 701 O O . TYR A 1 92 ? -22.505 5.120 29.421 1.00 82.75 92 TYR A O 1
ATOM 709 N N . GLN A 1 93 ? -24.746 5.067 29.252 1.00 71.50 93 GLN A N 1
ATOM 710 C CA . GLN A 1 93 ? -24.971 6.337 29.960 1.00 71.50 93 GLN A CA 1
ATOM 711 C C . GLN A 1 93 ? -24.284 6.315 31.339 1.00 71.50 93 GLN A C 1
ATOM 713 O O . GLN A 1 93 ? -24.339 5.309 32.045 1.00 71.50 93 GLN A O 1
ATOM 718 N N . ASP A 1 94 ? -23.593 7.405 31.682 1.00 81.12 94 ASP A N 1
ATOM 719 C CA . ASP A 1 94 ? -22.815 7.570 32.921 1.00 81.12 94 ASP A CA 1
ATOM 720 C C . ASP A 1 94 ? -21.706 6.520 33.163 1.00 81.12 94 ASP A C 1
ATOM 722 O O . ASP A 1 94 ? -21.235 6.334 34.290 1.00 81.12 94 ASP A O 1
ATOM 726 N N . ALA A 1 95 ? -21.232 5.846 32.107 1.00 86.94 95 ALA A N 1
ATOM 727 C CA . ALA A 1 95 ? -20.092 4.942 32.211 1.00 86.94 95 ALA A CA 1
ATOM 728 C C . ALA A 1 95 ? -18.788 5.691 32.510 1.00 86.94 95 ALA A C 1
ATOM 730 O O . ALA A 1 95 ? -18.397 6.621 31.804 1.00 86.94 95 ALA A O 1
ATOM 731 N N . THR A 1 96 ? -18.057 5.218 33.517 1.00 88.69 96 THR A N 1
ATOM 732 C CA . THR A 1 96 ? -16.716 5.708 33.846 1.00 88.69 96 THR A CA 1
ATOM 733 C C . THR A 1 96 ? -15.660 4.756 33.299 1.00 88.69 96 THR A C 1
ATOM 735 O O . THR A 1 96 ? -15.711 3.548 33.538 1.00 88.69 96 THR A O 1
ATOM 738 N N . LEU A 1 97 ? -14.680 5.297 32.573 1.00 89.56 97 LEU A N 1
ATOM 739 C CA . LEU A 1 97 ? -13.560 4.520 32.051 1.00 89.56 97 LEU A CA 1
ATOM 740 C C . LEU A 1 97 ? -12.564 4.201 33.175 1.00 89.56 97 LEU A C 1
ATOM 742 O O . LEU A 1 97 ? -11.864 5.083 33.670 1.00 89.56 97 LEU A O 1
ATOM 746 N N . LEU A 1 98 ? -12.462 2.926 33.540 1.00 89.25 98 LEU A N 1
ATOM 747 C CA . LEU A 1 98 ? -11.495 2.397 34.497 1.00 89.25 98 LEU A CA 1
ATOM 748 C C . LEU A 1 98 ? -10.504 1.480 33.778 1.00 89.25 98 LEU A C 1
ATOM 750 O O . LEU A 1 98 ? -10.739 0.281 33.636 1.00 89.25 98 LEU A O 1
ATOM 754 N N . SER A 1 99 ? -9.375 2.066 33.358 1.00 83.31 99 SER A N 1
ATOM 755 C CA . SER A 1 99 ? -8.208 1.417 32.731 1.00 83.31 99 SER A CA 1
ATOM 756 C C . SER A 1 99 ? -8.500 0.619 31.444 1.00 83.31 99 SER A C 1
ATOM 758 O O . SER A 1 99 ? -8.126 1.067 30.357 1.00 83.31 99 SER A O 1
ATOM 760 N N . GLU A 1 100 ? -9.163 -0.533 31.566 1.00 86.62 100 GLU A N 1
ATOM 761 C CA . GLU A 1 100 ? -9.524 -1.467 30.485 1.00 86.62 100 GLU A CA 1
ATOM 762 C C . GLU A 1 100 ? -11.025 -1.802 30.454 1.00 86.62 100 GLU A C 1
ATOM 764 O O . GLU A 1 100 ? -11.462 -2.630 29.658 1.00 86.62 100 GLU A O 1
ATOM 769 N N . THR A 1 101 ? -11.832 -1.194 31.328 1.00 91.56 101 THR A N 1
ATOM 770 C CA . THR A 1 101 ? -13.269 -1.485 31.425 1.00 91.56 101 THR A CA 1
ATOM 771 C C . THR A 1 101 ? -14.090 -0.216 31.576 1.00 91.56 101 THR A C 1
ATOM 773 O O . THR A 1 101 ? -13.646 0.764 32.174 1.00 91.56 101 THR A O 1
ATOM 776 N N . CYS A 1 102 ? -15.301 -0.241 31.034 1.00 92.88 102 CYS A N 1
ATOM 777 C CA . CYS A 1 102 ? -16.308 0.789 31.236 1.00 92.88 102 CYS A CA 1
ATOM 778 C C . CYS A 1 102 ? -17.238 0.351 32.363 1.00 92.88 102 CYS A C 1
ATOM 780 O O . CYS A 1 102 ? -17.895 -0.683 32.251 1.00 92.88 102 CYS A O 1
ATOM 782 N N . LEU A 1 103 ? -17.273 1.116 33.451 1.00 91.94 103 LEU A N 1
ATOM 783 C CA . LEU A 1 103 ? -18.092 0.815 34.619 1.00 91.94 103 LEU A CA 1
ATOM 784 C C . LEU A 1 103 ? -19.352 1.675 34.611 1.00 91.94 103 LEU A C 1
ATOM 786 O O . LEU A 1 103 ? -19.261 2.897 34.711 1.00 91.94 103 LEU A O 1
ATOM 790 N N . VAL A 1 104 ? -20.516 1.038 34.540 1.00 90.94 104 VAL A N 1
ATOM 791 C CA . VAL A 1 104 ? -21.817 1.695 34.703 1.00 90.94 104 VAL A CA 1
ATOM 792 C C . VAL A 1 104 ? -22.296 1.458 36.126 1.00 90.94 104 VAL A C 1
ATOM 794 O O . VAL A 1 104 ? -22.356 0.314 36.580 1.00 90.94 104 VAL A O 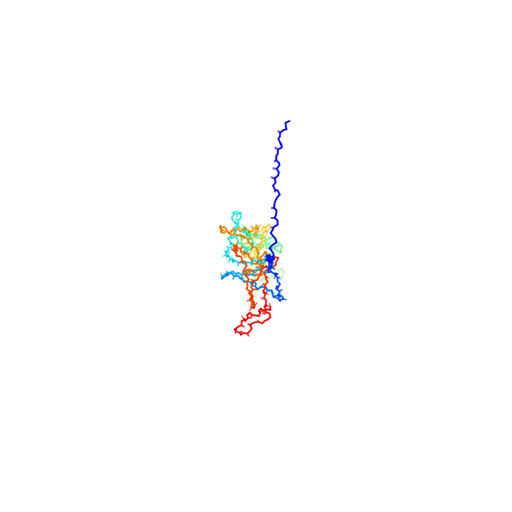1
ATOM 797 N N . THR A 1 105 ? -22.639 2.536 36.829 1.00 88.31 105 THR A N 1
ATOM 798 C CA . THR A 1 105 ? -23.230 2.449 38.169 1.00 88.31 105 THR A CA 1
ATOM 799 C C . THR A 1 105 ? -24.732 2.647 38.059 1.00 88.31 105 THR A C 1
ATOM 801 O O . THR A 1 105 ? -25.184 3.691 37.600 1.00 88.31 105 THR A O 1
ATOM 804 N N . VAL A 1 106 ? -25.506 1.654 38.491 1.00 89.31 106 VAL A N 1
ATOM 805 C CA . VAL A 1 106 ? -26.970 1.715 38.505 1.00 89.31 106 VAL A CA 1
ATOM 806 C C . VAL A 1 106 ? -27.437 1.749 39.947 1.00 89.31 106 VAL A C 1
ATOM 808 O O . VAL A 1 106 ? -27.063 0.892 40.749 1.00 89.31 106 VAL A O 1
ATOM 811 N N . THR A 1 107 ? -28.273 2.726 40.273 1.00 90.12 107 THR A N 1
ATOM 812 C CA . THR A 1 107 ? -28.853 2.844 41.608 1.00 90.12 107 THR A CA 1
ATOM 813 C C . THR A 1 107 ? -30.258 2.253 41.619 1.00 90.12 107 THR A C 1
ATOM 815 O O . THR A 1 107 ? -31.112 2.658 40.831 1.00 90.12 107 THR A O 1
ATOM 818 N N . VAL A 1 108 ? -30.503 1.291 42.507 1.00 89.94 108 VAL A N 1
ATOM 819 C CA . VAL A 1 108 ? -31.788 0.593 42.647 1.00 89.94 108 VAL A CA 1
ATOM 820 C C . VAL A 1 108 ? -32.272 0.605 44.102 1.00 89.94 108 VAL A C 1
ATOM 822 O O . VAL A 1 108 ? -31.459 0.714 45.024 1.00 89.94 108 VAL A O 1
ATOM 825 N N . PRO A 1 109 ? -33.588 0.494 44.353 1.00 88.94 109 PRO A N 1
ATOM 826 C CA . PRO A 1 109 ? -34.111 0.370 45.711 1.00 88.94 109 PRO A CA 1
ATOM 827 C C . PRO A 1 109 ? -33.611 -0.906 46.416 1.00 88.94 109 PRO A C 1
ATOM 829 O O . PRO A 1 109 ? -33.452 -1.938 45.757 1.00 88.94 109 PRO A O 1
ATOM 832 N N . PRO A 1 110 ? -33.399 -0.876 47.744 1.00 90.19 110 PRO A N 1
ATOM 833 C CA . PRO A 1 110 ? -32.998 -2.056 48.499 1.00 90.19 110 PRO A CA 1
ATOM 834 C C . PRO A 1 110 ? -34.119 -3.091 48.601 1.00 90.19 110 PRO A C 1
ATOM 836 O O . PRO A 1 110 ? -35.303 -2.759 48.680 1.00 90.19 110 PRO A O 1
ATOM 839 N N . ALA A 1 111 ? -33.730 -4.364 48.648 1.00 89.94 111 ALA A N 1
ATOM 840 C CA . ALA A 1 111 ? -34.641 -5.457 48.943 1.00 89.94 111 ALA A CA 1
ATOM 841 C C . ALA A 1 111 ? -34.855 -5.572 50.459 1.00 89.94 111 ALA A C 1
ATOM 843 O O . ALA A 1 111 ? -33.961 -5.284 51.255 1.00 89.94 111 ALA A O 1
ATOM 844 N N . ASN A 1 112 ? -36.035 -6.031 50.873 1.00 91.19 112 ASN A N 1
ATOM 845 C CA . ASN A 1 112 ? -36.358 -6.236 52.283 1.00 91.19 112 ASN A CA 1
ATOM 846 C C . ASN A 1 112 ? -36.153 -7.701 52.675 1.00 91.19 112 ASN A C 1
ATOM 848 O O . ASN A 1 112 ? -36.716 -8.601 52.054 1.00 91.19 112 ASN A O 1
ATOM 852 N N . SER A 1 113 ? -35.377 -7.941 53.734 1.00 91.81 113 SER A N 1
ATOM 853 C CA . SER A 1 113 ? -35.197 -9.269 54.332 1.00 91.81 113 SER A CA 1
ATOM 854 C C . SER A 1 113 ? -35.819 -9.348 55.722 1.00 91.81 113 SER A C 1
ATOM 856 O O . SER A 1 113 ? -35.872 -8.359 56.461 1.00 91.81 113 SER A O 1
ATOM 858 N N . CYS A 1 114 ? -36.268 -10.552 56.081 1.00 92.56 114 CYS A N 1
ATOM 859 C CA . CYS A 1 114 ? -36.793 -10.864 57.404 1.00 92.56 114 CYS A CA 1
ATOM 860 C C . CYS A 1 114 ? -35.827 -11.749 58.202 1.00 92.56 114 CYS A C 1
ATOM 862 O O . CYS A 1 114 ? -35.133 -12.581 57.614 1.00 92.56 114 CYS A O 1
ATOM 864 N N . PRO A 1 115 ? -35.809 -11.627 59.543 1.00 91.19 115 PRO A N 1
ATOM 865 C CA . PRO A 1 115 ? -35.094 -12.562 60.405 1.00 91.19 115 PRO A CA 1
ATOM 866 C C . PRO A 1 115 ? -35.587 -14.011 60.232 1.00 91.19 115 PRO A C 1
ATOM 868 O O . PRO A 1 115 ? -36.742 -14.225 59.843 1.00 91.19 115 PRO A O 1
ATOM 871 N N . PRO A 1 116 ? -34.766 -15.021 60.581 1.00 88.75 116 PRO A N 1
ATOM 872 C CA . PRO A 1 116 ? -35.181 -16.421 60.537 1.00 88.75 116 PRO A CA 1
ATOM 873 C C . PRO A 1 116 ? -36.486 -16.661 61.313 1.00 88.75 116 PRO A C 1
ATOM 875 O O . PRO A 1 116 ? -36.643 -16.195 62.441 1.00 88.75 116 PRO A O 1
ATOM 878 N N . GLY A 1 117 ? -37.430 -17.388 60.709 1.00 86.62 117 GLY A N 1
ATOM 879 C CA . GLY A 1 117 ? -38.733 -17.698 61.318 1.00 86.62 117 GLY A CA 1
ATOM 880 C C . GLY A 1 117 ? -39.823 -16.633 61.128 1.00 86.62 117 GLY A C 1
ATOM 881 O O . GLY A 1 117 ? -40.954 -16.839 61.577 1.00 86.62 117 GLY A O 1
ATOM 882 N N . TYR A 1 118 ? -39.522 -15.529 60.439 1.00 91.69 118 TYR A N 1
ATOM 883 C CA . TYR A 1 118 ? -40.494 -14.514 60.031 1.00 91.69 118 TYR A CA 1
ATOM 884 C C . TYR A 1 118 ? -40.717 -14.547 58.514 1.00 91.69 118 TYR A C 1
ATOM 886 O O . TYR A 1 118 ? -39.827 -14.905 57.744 1.00 91.69 118 TYR A O 1
ATOM 894 N N . ARG A 1 119 ? -41.919 -14.164 58.080 1.00 91.25 119 ARG A N 1
ATOM 895 C CA . ARG A 1 119 ? -42.314 -14.025 56.674 1.00 91.25 119 ARG A CA 1
ATOM 896 C C . ARG A 1 119 ? -42.635 -12.571 56.362 1.00 91.25 119 ARG A C 1
ATOM 898 O O . ARG A 1 119 ? -43.107 -11.842 57.231 1.00 91.25 119 ARG A O 1
ATOM 905 N N . LEU A 1 120 ? -42.375 -12.157 55.129 1.00 92.19 120 LEU A N 1
ATOM 906 C CA . LEU A 1 120 ? -42.702 -10.813 54.666 1.00 92.19 120 LEU A CA 1
ATOM 907 C C . LEU A 1 120 ? -44.222 -10.690 54.462 1.00 92.19 120 LEU A C 1
ATOM 909 O O . LEU A 1 120 ? -44.859 -11.622 53.972 1.00 92.19 120 LEU A O 1
ATOM 913 N N . THR A 1 121 ? -44.807 -9.565 54.867 1.00 91.25 121 THR A N 1
ATOM 914 C CA . THR A 1 121 ? -46.201 -9.210 54.541 1.00 91.25 121 THR A CA 1
ATOM 915 C C . THR A 1 121 ? -46.387 -9.045 53.030 1.00 91.25 121 THR A C 1
ATOM 917 O O . THR A 1 121 ? -45.421 -8.694 52.357 1.00 91.25 121 THR A O 1
ATOM 920 N N . GLU A 1 122 ? -47.610 -9.207 52.509 1.00 87.50 122 GLU A N 1
ATOM 921 C CA . GLU A 1 122 ? -47.911 -9.010 51.073 1.00 87.50 122 GLU A CA 1
ATOM 922 C C . GLU A 1 122 ? -47.458 -7.636 50.555 1.00 87.50 122 GLU A C 1
ATOM 924 O O . GLU A 1 122 ? -46.853 -7.554 49.492 1.00 87.50 122 GLU A O 1
ATOM 929 N N . ASP A 1 123 ? -47.623 -6.580 51.358 1.00 87.19 123 ASP A N 1
ATOM 930 C CA . ASP A 1 123 ? -47.195 -5.217 51.004 1.00 87.19 123 ASP A CA 1
ATOM 931 C C . ASP A 1 123 ? -45.676 -4.979 51.145 1.00 87.19 123 ASP A C 1
ATOM 933 O O . ASP A 1 123 ? -45.198 -3.857 50.990 1.00 87.19 123 ASP A O 1
ATOM 937 N N . GLY A 1 124 ? -44.898 -5.989 51.546 1.00 83.62 124 GLY A N 1
ATOM 938 C CA . GLY A 1 124 ? -43.439 -5.896 51.675 1.00 83.62 124 GLY A CA 1
ATOM 939 C C . GLY A 1 124 ? -42.909 -5.000 52.806 1.00 83.62 124 GLY A C 1
ATOM 940 O O . GLY A 1 124 ? -41.695 -4.847 52.942 1.00 83.62 124 GLY A O 1
ATOM 941 N N . SER A 1 125 ? -43.790 -4.406 53.617 1.00 87.38 125 SER A N 1
ATOM 942 C CA . SER A 1 125 ? -43.439 -3.361 54.590 1.00 87.38 125 SER A CA 1
ATOM 943 C C . SER A 1 125 ? -42.991 -3.882 55.958 1.00 87.38 125 SER A C 1
ATOM 945 O O . SER A 1 125 ? -42.287 -3.179 56.687 1.00 87.38 125 SER A O 1
ATOM 947 N N . ARG A 1 126 ? -43.409 -5.092 56.349 1.00 90.31 126 ARG A N 1
ATOM 948 C CA . ARG A 1 126 ? -43.117 -5.669 57.669 1.00 90.31 126 ARG A CA 1
ATOM 949 C C . ARG A 1 126 ? -42.849 -7.163 57.582 1.00 90.31 126 ARG A C 1
ATOM 951 O O . ARG A 1 126 ? -43.280 -7.852 56.661 1.00 90.31 126 ARG A O 1
ATOM 958 N N . CYS A 1 127 ? -42.178 -7.669 58.605 1.00 93.38 127 CYS A N 1
ATOM 959 C CA . CYS A 1 127 ? -42.021 -9.094 58.831 1.00 93.38 127 CYS A CA 1
ATOM 960 C C . CYS A 1 127 ? -43.011 -9.540 59.905 1.00 93.38 127 CYS A C 1
ATOM 962 O O . CYS A 1 127 ? -43.178 -8.853 60.914 1.00 93.38 127 CYS A O 1
ATOM 964 N N . PHE A 1 128 ? -43.651 -10.690 59.719 1.00 93.62 128 PHE A N 1
ATOM 965 C CA . PHE A 1 128 ? -44.558 -11.272 60.701 1.00 93.62 128 PHE A CA 1
ATOM 966 C C . PHE A 1 128 ? -44.287 -12.761 60.911 1.00 93.62 128 PHE A C 1
ATOM 968 O O . PHE A 1 128 ? -43.832 -13.468 60.014 1.00 93.62 128 PHE A O 1
ATOM 975 N N . SER A 1 129 ? -44.576 -13.249 62.111 1.00 91.94 129 SER A N 1
ATOM 976 C CA . SER A 1 129 ? -44.587 -14.676 62.428 1.00 91.94 129 SER A CA 1
ATOM 977 C C . SER A 1 129 ? -45.859 -15.001 63.199 1.00 91.94 129 SER A C 1
ATOM 979 O O . SER A 1 129 ? -46.281 -14.227 64.063 1.00 91.94 129 SER A O 1
ATOM 981 N N . LYS A 1 130 ? -46.506 -16.117 62.859 1.00 90.69 130 LYS A N 1
ATOM 982 C CA . LYS A 1 130 ? -47.750 -16.565 63.493 1.00 90.69 130 LYS A CA 1
ATOM 983 C C . LYS A 1 130 ? -47.453 -17.787 64.350 1.00 90.69 130 LYS A C 1
ATOM 985 O O . LYS A 1 130 ? -47.029 -18.814 63.829 1.00 90.69 130 LYS A O 1
ATOM 990 N N . CYS A 1 131 ? -47.705 -17.685 65.652 1.00 85.44 131 CYS A N 1
ATOM 991 C CA . CYS A 1 131 ? -47.618 -18.834 66.544 1.00 85.44 131 CYS A CA 1
ATOM 992 C C . CYS A 1 131 ? -48.729 -19.832 66.204 1.00 85.44 131 CYS A C 1
ATOM 994 O O . CYS A 1 131 ? -49.909 -19.498 66.299 1.00 85.44 131 CYS A O 1
ATOM 996 N N . GLU A 1 132 ? -48.357 -21.060 65.857 1.00 86.12 132 GLU A N 1
ATOM 997 C CA . GLU A 1 132 ? -49.304 -22.114 65.477 1.00 86.12 132 GLU A CA 1
ATOM 998 C C . GLU A 1 132 ? -50.254 -22.490 66.627 1.00 86.12 132 GLU A C 1
ATOM 1000 O O . GLU A 1 132 ? -51.447 -22.669 66.413 1.00 86.12 132 GLU A O 1
ATOM 1005 N N . TYR A 1 133 ? -49.748 -22.494 67.865 1.00 87.12 133 TYR A N 1
ATOM 1006 C CA . TYR A 1 133 ? -50.509 -22.895 69.053 1.00 87.12 133 TYR A CA 1
ATOM 1007 C C . TYR A 1 133 ? -51.459 -21.823 69.602 1.00 87.12 133 TYR A C 1
ATOM 1009 O O . TYR A 1 133 ? -52.526 -22.148 70.111 1.00 87.12 133 TYR A O 1
ATOM 1017 N N . SER A 1 134 ? -51.073 -20.545 69.550 1.00 87.12 134 SER A N 1
ATOM 1018 C CA . SER A 1 134 ? -51.847 -19.444 70.152 1.00 87.12 134 SER A CA 1
ATOM 1019 C C . SER A 1 134 ? -52.535 -18.549 69.125 1.00 87.12 134 SER A C 1
ATOM 1021 O O . SER A 1 134 ?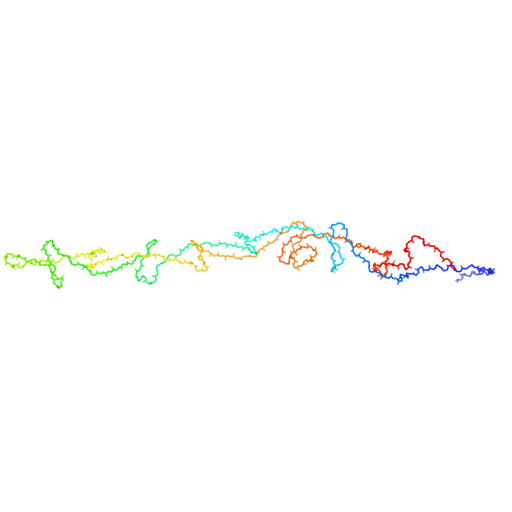 -53.283 -17.650 69.496 1.00 87.12 134 SER A O 1
ATOM 1023 N N . GLY A 1 135 ? -52.236 -18.728 67.836 1.00 86.12 135 GLY A N 1
ATOM 1024 C CA . GLY A 1 135 ? -52.715 -17.872 66.753 1.00 86.12 135 GLY A CA 1
ATOM 1025 C C . GLY A 1 135 ? -52.163 -16.441 66.772 1.00 86.12 135 GLY A C 1
ATOM 1026 O O . GLY A 1 135 ? -52.473 -15.671 65.863 1.00 86.12 135 GLY A O 1
ATOM 1027 N N . ARG A 1 136 ? -51.341 -16.070 67.766 1.00 89.38 136 ARG A N 1
ATOM 1028 C CA . ARG A 1 136 ? -50.813 -14.710 67.933 1.00 89.38 136 ARG A CA 1
ATOM 1029 C C . ARG A 1 136 ? -49.831 -14.365 66.815 1.00 89.38 136 ARG A C 1
ATOM 1031 O O . ARG A 1 136 ? -48.922 -15.144 66.527 1.00 89.38 136 ARG A O 1
ATOM 1038 N N . ILE A 1 137 ? -49.991 -13.177 66.234 1.00 89.00 137 ILE A N 1
ATOM 1039 C CA . ILE A 1 137 ? -49.084 -12.625 65.222 1.00 89.00 137 ILE A CA 1
ATOM 1040 C C . ILE A 1 137 ? -48.115 -11.657 65.903 1.00 89.00 137 ILE A C 1
ATOM 1042 O O . ILE A 1 137 ? -48.540 -10.754 66.624 1.00 89.00 137 ILE A O 1
ATOM 1046 N N . VAL A 1 138 ? -46.818 -11.853 65.679 1.00 89.62 138 VAL A N 1
ATOM 1047 C CA . VAL A 1 138 ? -45.748 -10.954 66.132 1.00 89.62 138 VAL A CA 1
ATOM 1048 C C . VAL A 1 138 ? -45.134 -10.282 64.913 1.00 89.62 138 VAL A C 1
ATOM 1050 O O . VAL A 1 138 ? -44.836 -10.961 63.931 1.00 89.62 138 VAL A O 1
ATOM 1053 N N . TYR A 1 139 ? -44.939 -8.965 64.985 1.00 90.00 139 TYR A N 1
ATOM 1054 C CA . TYR A 1 139 ? -44.340 -8.169 63.916 1.00 90.00 139 TYR A CA 1
ATOM 1055 C C . TYR A 1 139 ? -42.930 -7.718 64.285 1.00 90.00 139 TYR A C 1
ATOM 1057 O O . TYR A 1 139 ? -42.651 -7.410 65.443 1.00 90.00 139 TYR A O 1
ATOM 1065 N N . CYS A 1 140 ? -42.061 -7.626 63.285 1.00 87.75 140 CYS A N 1
ATOM 1066 C CA . CYS A 1 140 ? -40.728 -7.043 63.390 1.00 87.75 140 CYS A CA 1
ATOM 1067 C C . CYS A 1 140 ? -40.438 -6.164 62.159 1.00 87.75 140 CYS A C 1
ATOM 1069 O O . CYS A 1 140 ? -41.037 -6.381 61.097 1.00 87.75 140 CYS A O 1
ATOM 1071 N N . PRO A 1 141 ? -39.547 -5.161 62.285 1.00 86.44 141 PRO A N 1
ATOM 1072 C CA . PRO A 1 141 ? -39.140 -4.336 61.154 1.00 86.44 141 PRO A CA 1
ATOM 1073 C C . PRO A 1 141 ? -38.370 -5.160 60.114 1.00 86.44 141 PRO A C 1
ATOM 1075 O O . PRO A 1 141 ? -37.691 -6.133 60.451 1.00 86.44 141 PRO A O 1
ATOM 1078 N N . VAL A 1 142 ? -38.484 -4.756 58.850 1.00 91.19 142 VAL A N 1
ATOM 1079 C CA . VAL A 1 142 ? -37.671 -5.292 57.751 1.00 91.19 142 VAL A CA 1
ATOM 1080 C C . VAL A 1 142 ? -36.238 -4.779 57.855 1.00 91.19 142 VAL A C 1
ATOM 1082 O O . VAL A 1 142 ? -36.005 -3.669 58.338 1.00 91.19 142 VAL A O 1
ATOM 1085 N N . LYS A 1 143 ? -35.275 -5.571 57.378 1.00 89.25 143 LYS A N 1
ATOM 1086 C CA . LYS A 1 143 ? -33.891 -5.122 57.206 1.00 89.25 143 LYS A CA 1
ATOM 1087 C C . LYS A 1 143 ? -33.598 -4.935 55.711 1.00 89.25 143 LYS A C 1
ATOM 1089 O O . LYS A 1 143 ? -33.654 -5.939 54.987 1.00 89.25 143 LYS A O 1
ATOM 1094 N N . PRO A 1 144 ? -33.289 -3.707 55.248 1.00 88.44 144 PRO A N 1
ATOM 1095 C CA . PRO A 1 144 ? -32.906 -3.478 53.862 1.00 88.44 144 PRO A CA 1
ATOM 1096 C C . PRO A 1 144 ? -31.559 -4.146 53.576 1.00 88.44 144 PRO A C 1
ATOM 1098 O O . PRO A 1 144 ? -30.663 -4.164 54.425 1.00 88.44 144 PRO A O 1
ATOM 1101 N N . TYR A 1 145 ? -31.430 -4.728 52.392 1.00 89.19 145 TYR A N 1
ATOM 1102 C CA . TYR A 1 145 ? -30.195 -5.325 51.906 1.00 89.19 145 TYR A CA 1
ATOM 1103 C C . TYR A 1 145 ? -30.106 -5.220 50.381 1.00 89.19 145 TYR A C 1
ATOM 1105 O O . TYR A 1 145 ? -31.117 -5.108 49.686 1.00 89.19 145 TYR A O 1
ATOM 1113 N N . CYS A 1 146 ? -28.881 -5.280 49.864 1.00 91.50 146 CYS A N 1
ATOM 1114 C CA . CYS A 1 146 ? -28.599 -5.271 48.434 1.00 91.50 146 CYS A CA 1
ATOM 1115 C C . CYS A 1 146 ? -28.142 -6.673 48.016 1.00 91.50 146 CYS A C 1
ATOM 1117 O O . CYS A 1 146 ? -27.107 -7.116 48.513 1.00 91.50 146 CYS A O 1
ATOM 1119 N N . PRO A 1 147 ? -28.893 -7.395 47.165 1.00 86.12 147 PRO A N 1
ATOM 1120 C CA . PRO A 1 147 ? -28.490 -8.728 46.722 1.00 86.12 147 PRO A CA 1
ATOM 1121 C C . PRO A 1 147 ? -27.231 -8.688 45.844 1.00 86.12 147 PRO A C 1
ATOM 1123 O O . PRO A 1 147 ? -26.304 -9.446 46.101 1.00 86.12 147 PRO A O 1
ATOM 1126 N N . ASP A 1 148 ? -27.171 -7.756 44.886 1.00 84.25 148 ASP A N 1
ATOM 1127 C CA . ASP A 1 148 ? -26.114 -7.688 43.864 1.00 84.25 148 ASP A CA 1
ATOM 1128 C C . ASP A 1 148 ? -25.371 -6.339 43.864 1.00 84.25 148 ASP A C 1
ATOM 1130 O O . ASP A 1 148 ? -25.053 -5.765 42.822 1.00 84.25 148 ASP A O 1
ATOM 1134 N N . GLY A 1 149 ? -25.098 -5.787 45.047 1.00 86.69 149 GLY A N 1
ATOM 1135 C CA . GLY A 1 149 ? -24.430 -4.494 45.144 1.00 86.69 149 GLY A CA 1
ATOM 1136 C C . GLY A 1 149 ? -24.125 -4.059 46.565 1.00 86.69 149 GLY A C 1
ATOM 1137 O O . GLY A 1 149 ? -24.183 -4.846 47.510 1.00 86.69 149 GLY A O 1
ATOM 1138 N N . THR A 1 150 ? -23.828 -2.773 46.710 1.00 90.38 150 THR A N 1
ATOM 1139 C CA . THR A 1 150 ? -23.460 -2.175 47.995 1.00 90.38 150 THR A CA 1
ATOM 1140 C C . THR A 1 150 ? -24.508 -1.153 48.404 1.00 90.38 150 THR A C 1
ATOM 1142 O O . THR A 1 150 ? -24.988 -0.384 47.570 1.00 90.38 150 THR A O 1
ATOM 1145 N N . MET A 1 151 ? -24.874 -1.144 49.685 1.00 90.88 151 MET A N 1
ATOM 1146 C CA . MET A 1 151 ? -25.786 -0.136 50.215 1.00 90.88 151 MET A CA 1
ATOM 1147 C C . MET A 1 151 ? -25.034 1.178 50.402 1.00 90.88 151 MET A C 1
ATOM 1149 O O . MET A 1 151 ? -23.990 1.214 51.049 1.00 90.88 151 MET A O 1
ATOM 1153 N N . ASP A 1 152 ? -25.562 2.240 49.814 1.00 89.62 152 ASP A N 1
ATOM 1154 C CA . ASP A 1 152 ? -25.076 3.597 49.992 1.00 89.62 152 ASP A CA 1
ATOM 1155 C C . ASP A 1 152 ? -25.636 4.160 51.306 1.00 89.62 152 ASP A C 1
ATOM 1157 O O . ASP A 1 152 ? -26.853 4.207 51.500 1.00 89.62 152 ASP A O 1
ATOM 1161 N N . GLU A 1 153 ? -24.752 4.529 52.235 1.00 85.44 153 GLU A N 1
ATOM 1162 C CA . GLU A 1 153 ? -25.152 4.941 53.586 1.00 85.44 153 GLU A CA 1
ATOM 1163 C C . GLU A 1 153 ? -25.935 6.262 53.588 1.00 85.44 153 GLU A C 1
ATOM 1165 O O . GLU A 1 153 ? -26.871 6.407 54.379 1.00 85.44 153 GLU A O 1
ATOM 1170 N N . ASP A 1 154 ? -25.621 7.171 52.662 1.00 87.81 154 ASP A N 1
ATOM 1171 C CA . ASP A 1 154 ? -26.220 8.505 52.581 1.00 87.81 154 ASP A CA 1
ATOM 1172 C C . ASP A 1 154 ? -27.631 8.468 51.981 1.00 87.81 154 ASP A C 1
ATOM 1174 O O . ASP A 1 154 ? -28.553 9.122 52.469 1.00 87.81 154 ASP A O 1
ATOM 1178 N N . THR A 1 155 ? -27.814 7.695 50.911 1.00 87.06 155 THR A N 1
ATOM 1179 C CA . THR A 1 155 ? -29.074 7.643 50.151 1.00 87.06 155 THR A CA 1
ATOM 1180 C C . THR A 1 155 ? -29.972 6.471 50.537 1.00 87.06 155 THR A C 1
ATOM 1182 O O . THR A 1 155 ? -31.145 6.462 50.161 1.00 87.06 155 THR A O 1
ATOM 1185 N N . GLN A 1 156 ? -29.451 5.488 51.283 1.00 87.50 156 GLN A N 1
ATOM 1186 C CA . GLN A 1 156 ? -30.126 4.217 51.590 1.00 87.50 156 GLN A CA 1
ATOM 1187 C C . GLN A 1 156 ? -30.588 3.468 50.324 1.00 87.50 156 GLN A C 1
ATOM 1189 O O . GLN A 1 156 ? -31.601 2.765 50.330 1.00 87.50 156 GLN A O 1
ATOM 1194 N N . GLN A 1 157 ? -29.852 3.626 49.221 1.00 91.44 157 GLN A N 1
ATOM 1195 C CA . GLN A 1 157 ? -30.100 2.939 47.952 1.00 91.44 157 GLN A CA 1
ATOM 1196 C C . GLN A 1 157 ? -28.984 1.938 47.644 1.00 91.44 157 GLN A C 1
ATOM 1198 O O . GLN A 1 157 ? -27.860 2.058 48.128 1.00 91.44 157 GLN A O 1
ATOM 1203 N N . CYS A 1 158 ? -29.288 0.931 46.832 1.00 92.06 158 CYS A N 1
ATOM 1204 C CA . CYS A 1 158 ? -28.305 -0.044 46.384 1.00 92.06 158 CYS A CA 1
ATOM 1205 C C . CYS A 1 158 ? -27.598 0.453 45.130 1.00 92.06 158 CYS A C 1
ATOM 1207 O O . CYS A 1 158 ? -28.246 0.737 44.126 1.00 92.06 158 CYS A O 1
ATOM 1209 N N . LYS A 1 159 ? -26.268 0.498 45.165 1.00 91.50 159 LYS A N 1
ATOM 1210 C CA . LYS A 1 159 ? -25.430 0.738 43.989 1.00 91.50 159 LYS A CA 1
ATOM 1211 C C . LYS A 1 159 ? -24.963 -0.595 43.420 1.00 91.50 159 LYS A C 1
ATOM 1213 O O . LYS A 1 159 ? -24.293 -1.366 44.108 1.00 91.50 159 LYS A O 1
ATOM 1218 N N . MET A 1 160 ? -25.325 -0.851 42.170 1.00 89.81 160 MET A N 1
ATOM 1219 C CA . MET A 1 160 ? -24.870 -1.994 41.384 1.00 89.81 160 MET A CA 1
ATOM 1220 C C . MET A 1 160 ? -23.870 -1.523 40.335 1.00 89.81 160 MET A C 1
ATOM 1222 O O . MET A 1 160 ? -23.986 -0.415 39.809 1.00 89.81 160 MET A O 1
ATOM 1226 N N . PHE A 1 161 ? -22.908 -2.379 40.008 1.00 88.19 161 PHE A N 1
ATOM 1227 C CA . PHE A 1 161 ? -21.854 -2.072 39.052 1.00 88.19 161 PHE A CA 1
ATOM 1228 C C . PHE A 1 161 ? -21.882 -3.068 37.897 1.00 88.19 161 PHE A C 1
ATOM 1230 O O . PHE A 1 161 ? -21.757 -4.273 38.111 1.00 88.19 161 PHE A O 1
ATOM 1237 N N . HIS A 1 162 ? -22.004 -2.564 36.673 1.00 89.00 162 HIS A N 1
ATOM 1238 C CA . HIS A 1 162 ? -21.923 -3.366 35.455 1.00 89.00 162 HIS A CA 1
ATOM 1239 C C . HIS A 1 162 ? -20.645 -3.022 34.695 1.00 89.00 162 HIS A C 1
ATOM 1241 O O . HIS A 1 162 ? -20.367 -1.850 34.433 1.00 89.00 162 HIS A O 1
ATOM 1247 N N . SER A 1 163 ? -19.856 -4.042 34.355 1.00 90.12 163 SER A N 1
ATOM 1248 C CA . SER A 1 163 ? -18.641 -3.892 33.558 1.00 90.12 163 SER A CA 1
ATOM 1249 C C . SER A 1 163 ? -18.920 -4.174 32.084 1.00 90.12 163 SER A C 1
ATOM 1251 O O . SER A 1 163 ? -19.495 -5.199 31.716 1.00 90.12 163 SER A O 1
ATOM 1253 N N . HIS A 1 164 ? -18.476 -3.257 31.233 1.00 90.31 164 HIS A N 1
ATOM 1254 C CA . HIS A 1 164 ? -18.568 -3.347 29.782 1.00 90.31 164 HIS A CA 1
ATOM 1255 C C . HIS A 1 164 ? -17.173 -3.252 29.148 1.00 90.31 164 HIS A C 1
ATOM 1257 O O . HIS A 1 164 ? -16.271 -2.632 29.729 1.00 90.31 164 HIS A O 1
ATOM 1263 N N . PRO A 1 165 ? -16.966 -3.864 27.967 1.00 90.62 165 PRO A N 1
ATOM 1264 C CA . PRO A 1 165 ? -15.718 -3.716 27.231 1.00 90.62 165 PRO A CA 1
ATOM 1265 C C . PRO A 1 165 ? -15.526 -2.266 26.768 1.00 90.62 165 PRO A C 1
ATOM 1267 O O . PRO A 1 165 ? -16.493 -1.556 26.493 1.00 90.62 165 PRO A O 1
ATOM 1270 N N . VAL A 1 166 ? -14.266 -1.843 26.682 1.00 91.94 166 VAL A N 1
ATOM 1271 C CA . VAL A 1 166 ? -13.884 -0.545 26.113 1.00 91.94 166 VAL A CA 1
ATOM 1272 C C . VAL A 1 166 ? -13.837 -0.618 24.592 1.00 91.94 166 VAL A C 1
ATOM 1274 O O . VAL A 1 166 ? -13.491 -1.655 24.022 1.00 91.94 166 VAL A O 1
ATOM 1277 N N . ASP A 1 167 ? -14.115 0.505 23.939 1.00 91.25 167 ASP A N 1
ATOM 1278 C CA . ASP A 1 167 ? -13.875 0.667 22.512 1.00 91.25 167 ASP A CA 1
ATOM 1279 C C . ASP A 1 167 ? -12.640 1.514 22.251 1.00 91.25 167 ASP A C 1
ATOM 1281 O O . ASP A 1 167 ? -12.156 2.267 23.103 1.00 91.25 167 ASP A O 1
ATOM 1285 N N . PHE A 1 168 ? -12.133 1.378 21.030 1.00 91.88 168 PHE A N 1
ATOM 1286 C CA . PHE A 1 168 ? -10.901 2.007 20.598 1.00 91.88 168 PHE A CA 1
ATOM 1287 C C . PHE A 1 168 ? -11.147 2.870 19.372 1.00 91.88 168 PHE A C 1
ATOM 1289 O O . PHE A 1 168 ? -11.881 2.502 18.455 1.00 91.88 168 PHE A O 1
ATOM 1296 N N . THR A 1 169 ? -10.515 4.033 19.358 1.00 94.00 169 THR A N 1
ATOM 1297 C CA . THR A 1 169 ? -10.468 4.910 18.194 1.00 94.00 169 THR A CA 1
ATOM 1298 C C . THR A 1 169 ? -9.060 5.453 18.013 1.00 94.00 169 THR A C 1
ATOM 1300 O O . THR A 1 169 ? -8.254 5.460 18.946 1.00 94.00 169 THR A O 1
ATOM 1303 N N . CYS A 1 170 ? -8.749 5.894 16.800 1.00 96.00 170 CYS A N 1
ATOM 1304 C CA . CYS A 1 170 ? -7.473 6.526 16.509 1.00 96.00 170 CYS A CA 1
ATOM 1305 C C . CYS A 1 170 ? -7.575 8.053 16.541 1.00 96.00 170 CYS A C 1
ATOM 1307 O O . CYS A 1 170 ? -8.634 8.606 16.232 1.00 96.00 170 CYS A O 1
ATOM 1309 N N . PRO A 1 171 ? -6.467 8.749 16.860 1.00 94.94 171 PRO A N 1
ATOM 1310 C CA . PRO A 1 171 ? -6.367 10.186 16.649 1.00 94.94 171 PRO A CA 1
ATOM 1311 C C . PRO A 1 171 ? -6.672 10.570 15.196 1.00 94.94 171 PRO A C 1
ATOM 1313 O O . PRO A 1 171 ? -6.528 9.760 14.275 1.00 94.94 171 PRO A O 1
ATOM 1316 N N . LEU A 1 172 ? -7.051 11.831 14.980 1.00 92.94 172 LEU A N 1
ATOM 1317 C CA . LEU A 1 172 ? -7.406 12.335 13.655 1.00 92.94 172 LEU A CA 1
ATOM 1318 C C . LEU A 1 172 ? -6.298 12.043 12.626 1.00 92.94 172 LEU A C 1
ATOM 1320 O O . LEU A 1 172 ? -5.133 12.370 12.837 1.00 92.94 172 LEU A O 1
ATOM 1324 N N . GLY A 1 173 ? -6.684 11.433 11.505 1.00 90.88 173 GLY A N 1
ATOM 1325 C CA . GLY A 1 173 ? -5.786 11.085 10.401 1.00 90.88 173 GLY A CA 1
ATOM 1326 C C . GLY A 1 173 ? -5.128 9.707 10.515 1.00 90.88 173 GLY A C 1
ATOM 1327 O O . GLY A 1 173 ? -4.723 9.155 9.496 1.00 90.88 173 GLY A O 1
ATOM 1328 N N . PHE A 1 174 ? -5.076 9.104 11.702 1.00 96.00 174 PHE A N 1
ATOM 1329 C CA . PHE A 1 174 ? -4.538 7.757 11.875 1.00 96.00 174 PHE A CA 1
ATOM 1330 C C . PHE A 1 174 ? -5.594 6.691 11.567 1.00 96.00 174 PHE A C 1
ATOM 1332 O O . PHE A 1 174 ? -6.793 6.895 11.762 1.00 96.00 174 PHE A O 1
ATOM 1339 N N . LYS A 1 175 ? -5.140 5.522 11.112 1.00 93.88 175 LYS A N 1
ATOM 1340 C CA . LYS A 1 175 ? -5.987 4.345 10.891 1.00 93.88 175 LYS A CA 1
ATOM 1341 C C . LYS A 1 175 ? -5.583 3.221 11.835 1.00 93.88 175 LYS A C 1
ATOM 1343 O O . LYS A 1 175 ? -4.403 3.066 12.135 1.00 93.88 175 LYS A O 1
ATOM 1348 N N . ILE A 1 176 ? -6.558 2.436 12.286 1.00 92.50 176 ILE A N 1
ATOM 1349 C CA . ILE A 1 176 ? -6.292 1.245 13.097 1.00 92.50 176 ILE A CA 1
ATOM 1350 C C . ILE A 1 176 ? -5.644 0.191 12.193 1.00 92.50 176 ILE A C 1
ATOM 1352 O O . ILE A 1 176 ? -6.219 -0.198 11.175 1.00 92.50 176 ILE A O 1
ATOM 1356 N N . CYS A 1 177 ? -4.451 -0.262 12.568 1.00 91.19 177 CYS A N 1
ATOM 1357 C CA . CYS A 1 177 ? -3.785 -1.423 11.993 1.00 91.19 177 CYS A CA 1
ATOM 1358 C C . CYS A 1 177 ? -3.340 -2.324 13.148 1.00 91.19 177 CYS A C 1
ATOM 1360 O O . CYS A 1 177 ? -2.500 -1.938 13.964 1.00 91.19 177 CYS A O 1
ATOM 1362 N N . ASP A 1 178 ? -3.939 -3.511 13.229 1.00 86.94 178 ASP A N 1
ATOM 1363 C CA . ASP A 1 178 ? -3.795 -4.439 14.352 1.00 86.94 178 ASP A CA 1
ATOM 1364 C C . ASP A 1 178 ? -4.128 -3.771 15.699 1.00 86.94 178 ASP A C 1
ATOM 1366 O O . ASP A 1 178 ? -5.256 -3.337 15.923 1.00 86.94 178 ASP A O 1
ATOM 1370 N N . ALA A 1 179 ? -3.144 -3.669 16.593 1.00 86.62 179 ALA A N 1
ATOM 1371 C CA . ALA A 1 179 ? -3.279 -3.101 17.932 1.00 86.62 179 ALA A CA 1
ATOM 1372 C C . ALA A 1 179 ? -2.718 -1.670 18.044 1.00 86.62 179 ALA A C 1
ATOM 1374 O O . ALA A 1 179 ? -2.447 -1.203 19.151 1.00 86.62 179 ALA A O 1
ATOM 1375 N N . LYS A 1 180 ? -2.471 -0.984 16.919 1.00 91.94 180 LYS A N 1
ATOM 1376 C CA . LYS A 1 180 ? -1.870 0.358 16.900 1.00 91.94 180 LYS A CA 1
ATOM 1377 C C . LYS A 1 180 ? -2.539 1.274 15.883 1.00 91.94 180 LYS A C 1
ATOM 1379 O O . LYS A 1 180 ? -3.095 0.832 14.880 1.00 91.94 180 LYS A O 1
ATOM 1384 N N . CYS A 1 181 ? -2.434 2.574 16.124 1.00 96.06 181 CYS A N 1
ATOM 1385 C CA . CYS A 1 181 ? -2.813 3.586 15.152 1.00 96.06 181 CYS A CA 1
ATOM 1386 C C . CYS A 1 181 ? -1.622 3.891 14.248 1.00 96.06 181 CYS A C 1
ATOM 1388 O O . CYS A 1 181 ? -0.546 4.229 14.741 1.00 96.06 181 CYS A O 1
ATOM 1390 N N . VAL A 1 182 ? -1.811 3.791 12.933 1.00 96.06 182 VAL A N 1
ATOM 1391 C CA . VAL A 1 182 ? -0.772 4.032 11.928 1.00 96.06 182 VAL A CA 1
ATOM 1392 C C . VAL A 1 182 ? -1.210 5.140 10.977 1.00 96.06 182 VAL A C 1
ATOM 1394 O O . VAL A 1 182 ? -2.308 5.112 10.419 1.00 96.06 182 VAL A O 1
ATOM 1397 N N . LEU A 1 183 ? -0.326 6.111 10.771 1.00 95.25 183 LEU A N 1
ATOM 1398 C CA . LEU A 1 183 ? -0.425 7.120 9.724 1.00 95.25 183 LEU A CA 1
ATOM 1399 C C . LEU A 1 183 ? 0.751 6.927 8.764 1.00 95.25 183 LEU A C 1
ATOM 1401 O O . LEU A 1 183 ? 1.912 7.030 9.167 1.00 95.25 183 LEU A O 1
ATOM 1405 N N . LYS A 1 184 ? 0.446 6.631 7.498 1.00 93.62 184 LYS A N 1
ATOM 1406 C CA . LYS A 1 184 ? 1.449 6.482 6.441 1.00 93.62 184 LYS A CA 1
ATOM 1407 C C . LYS A 1 184 ? 1.666 7.810 5.727 1.00 93.62 184 LYS A C 1
ATOM 1409 O O . LYS A 1 184 ? 0.712 8.391 5.214 1.00 93.62 184 LYS A O 1
ATOM 1414 N N . HIS A 1 185 ? 2.919 8.240 5.656 1.00 94.06 185 HIS A N 1
ATOM 1415 C CA . HIS A 1 185 ? 3.363 9.335 4.797 1.00 94.06 185 HIS A CA 1
ATOM 1416 C C . HIS A 1 185 ? 4.064 8.760 3.577 1.00 94.06 185 HIS A C 1
ATOM 1418 O O . HIS A 1 185 ? 4.831 7.806 3.715 1.00 94.06 185 HIS A O 1
ATOM 1424 N N . TYR A 1 186 ? 3.813 9.345 2.409 1.00 94.25 186 TYR A N 1
ATOM 1425 C CA . TYR A 1 186 ? 4.380 8.894 1.143 1.00 94.25 186 TYR A CA 1
ATOM 1426 C C . TYR A 1 186 ? 5.276 9.970 0.542 1.00 94.25 186 TYR A C 1
ATO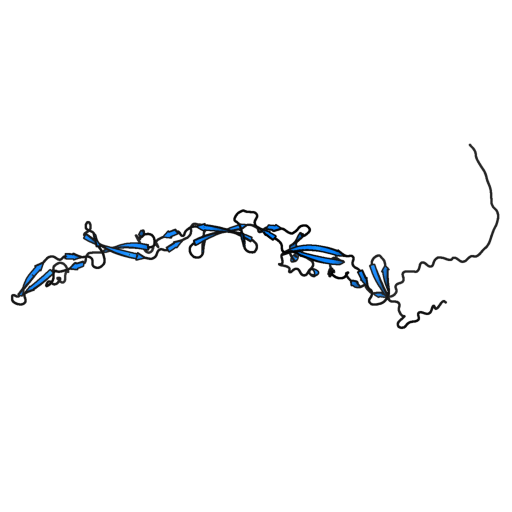M 1428 O O . TYR A 1 186 ? 4.951 11.155 0.589 1.00 94.25 186 TYR A O 1
ATOM 1436 N N . ALA A 1 187 ? 6.383 9.531 -0.040 1.00 94.12 187 ALA A N 1
ATOM 1437 C CA . ALA A 1 187 ? 7.328 10.346 -0.780 1.00 94.12 187 ALA A CA 1
ATOM 1438 C C . ALA A 1 187 ? 7.734 9.625 -2.071 1.00 94.12 187 ALA A C 1
ATOM 1440 O O . ALA A 1 187 ? 7.545 8.412 -2.221 1.00 94.12 187 ALA A O 1
ATOM 1441 N N . GLU A 1 188 ? 8.298 10.380 -3.008 1.00 92.69 188 GLU A N 1
ATOM 1442 C CA . GLU A 1 188 ? 8.789 9.823 -4.263 1.00 92.69 188 GLU A CA 1
ATOM 1443 C C . GLU A 1 188 ? 9.998 8.909 -4.023 1.00 92.69 188 GLU A C 1
ATOM 1445 O O . GLU A 1 188 ? 10.909 9.226 -3.253 1.00 92.69 188 GLU A O 1
ATOM 1450 N N . ARG A 1 189 ? 9.996 7.756 -4.699 1.00 95.12 189 ARG A N 1
ATOM 1451 C CA . ARG A 1 189 ? 11.138 6.842 -4.741 1.00 95.12 189 ARG A CA 1
ATOM 1452 C C . ARG A 1 189 ? 12.160 7.375 -5.736 1.00 95.12 189 ARG A C 1
ATOM 1454 O O . ARG A 1 189 ? 11.843 7.572 -6.907 1.00 95.12 189 ARG A O 1
ATOM 1461 N N . LEU A 1 190 ? 13.396 7.549 -5.285 1.00 95.06 190 LEU A N 1
ATOM 1462 C CA . LEU A 1 190 ? 14.515 7.917 -6.145 1.00 95.06 190 LEU A CA 1
ATOM 1463 C C . LEU A 1 190 ? 15.284 6.678 -6.603 1.00 95.06 190 LEU A C 1
ATOM 1465 O O . LEU A 1 190 ? 15.180 5.600 -6.012 1.00 95.06 190 LEU A O 1
ATOM 1469 N N . HIS A 1 191 ? 16.061 6.846 -7.669 1.00 95.38 191 HIS A N 1
ATOM 1470 C CA . HIS A 1 191 ? 16.872 5.796 -8.270 1.00 95.38 191 HIS A CA 1
ATOM 1471 C C . HIS A 1 191 ? 18.289 6.295 -8.549 1.00 95.38 191 HIS A C 1
ATOM 1473 O O . HIS A 1 191 ? 18.504 7.460 -8.883 1.00 95.38 191 HIS A O 1
ATOM 1479 N N . SER A 1 192 ? 19.261 5.395 -8.447 1.00 96.25 192 SER A N 1
ATOM 1480 C CA . SER A 1 192 ? 20.621 5.607 -8.928 1.00 96.25 192 SER A CA 1
ATOM 1481 C C . SER A 1 192 ? 21.102 4.405 -9.733 1.00 96.25 192 SER A C 1
ATOM 1483 O O . SER A 1 192 ? 20.725 3.257 -9.481 1.00 96.25 192 SER A O 1
ATOM 1485 N N . CYS A 1 193 ? 21.935 4.689 -10.730 1.00 97.31 193 CYS A N 1
ATOM 1486 C CA . CYS A 1 193 ? 22.573 3.686 -11.567 1.00 97.31 193 CYS A CA 1
ATOM 1487 C C . CYS A 1 193 ? 24.083 3.667 -11.319 1.00 97.31 193 CYS A C 1
ATOM 1489 O O . CYS A 1 193 ? 24.644 4.699 -10.947 1.00 97.31 193 CYS A O 1
ATOM 1491 N N . PRO A 1 194 ? 24.751 2.519 -11.537 1.00 97.12 194 PRO A N 1
ATOM 1492 C CA . PRO A 1 194 ? 26.207 2.468 -11.560 1.00 97.12 194 PRO A CA 1
ATOM 1493 C C . PRO A 1 194 ? 26.787 3.414 -12.615 1.00 97.12 194 PRO A C 1
ATOM 1495 O O . PRO A 1 194 ? 26.138 3.701 -13.625 1.00 97.12 194 PRO A O 1
ATOM 1498 N N . ASP A 1 195 ? 28.031 3.840 -12.409 1.00 95.56 195 ASP A N 1
ATOM 1499 C CA . ASP A 1 195 ? 28.718 4.743 -13.331 1.00 95.56 195 ASP A CA 1
ATOM 1500 C C . ASP A 1 195 ? 28.695 4.213 -14.773 1.00 95.56 195 ASP A C 1
ATOM 1502 O O . ASP A 1 195 ? 29.005 3.051 -15.051 1.00 95.56 195 ASP A O 1
ATOM 1506 N N . GLY A 1 196 ? 28.316 5.087 -15.706 1.00 94.12 196 GLY A N 1
ATOM 1507 C CA . GLY A 1 196 ? 28.206 4.763 -17.129 1.00 94.12 196 GLY A CA 1
ATOM 1508 C C . GLY A 1 196 ? 26.900 4.080 -17.549 1.00 94.12 196 GLY A C 1
ATOM 1509 O O . GLY A 1 196 ? 26.748 3.790 -18.735 1.00 94.12 196 GLY A O 1
ATOM 1510 N N . PHE A 1 197 ? 25.960 3.841 -16.631 1.00 96.88 197 PHE A N 1
ATOM 1511 C CA . PHE A 1 197 ? 24.614 3.363 -16.950 1.00 96.88 197 PHE A CA 1
ATOM 1512 C C . PHE A 1 197 ? 23.582 4.479 -16.808 1.00 96.88 197 PHE A C 1
ATOM 1514 O O . PHE A 1 197 ? 23.656 5.302 -15.899 1.00 96.88 197 PHE A O 1
ATOM 1521 N N . GLU A 1 198 ? 22.576 4.466 -17.679 1.00 95.88 198 GLU A N 1
ATOM 1522 C CA . GLU A 1 198 ? 21.442 5.383 -17.608 1.00 95.88 198 GLU A CA 1
ATOM 1523 C C . GLU A 1 198 ? 20.195 4.656 -17.116 1.00 95.88 198 GLU A C 1
ATOM 1525 O O . GLU A 1 198 ? 19.921 3.526 -17.525 1.00 95.88 198 GLU A O 1
ATOM 1530 N N . PHE A 1 199 ? 19.407 5.318 -16.272 1.00 96.31 199 PHE A N 1
ATOM 1531 C CA . PHE A 1 199 ? 18.090 4.817 -15.902 1.00 96.31 199 PHE A CA 1
ATOM 1532 C C . PHE A 1 199 ? 17.128 4.978 -17.081 1.00 96.31 199 PHE A C 1
ATOM 1534 O O . PHE A 1 199 ? 16.996 6.072 -17.635 1.00 96.31 199 PHE A O 1
ATOM 1541 N N . LYS A 1 200 ? 16.455 3.891 -17.463 1.00 95.69 200 LYS A N 1
ATOM 1542 C CA . LYS A 1 200 ? 15.431 3.885 -18.511 1.00 95.69 200 LYS A CA 1
ATOM 1543 C C . LYS A 1 200 ? 14.254 3.018 -18.092 1.00 95.69 200 LYS A C 1
ATOM 1545 O O . LYS A 1 200 ? 14.421 1.965 -17.472 1.00 95.69 200 LYS A O 1
ATOM 1550 N N . ARG A 1 201 ? 13.063 3.440 -18.508 1.00 94.94 201 ARG A N 1
ATOM 1551 C CA . ARG A 1 201 ? 11.858 2.607 -18.461 1.00 94.94 201 ARG A CA 1
ATOM 1552 C C . ARG A 1 201 ? 11.761 1.804 -19.746 1.00 94.94 201 ARG A C 1
ATOM 1554 O O . ARG A 1 201 ? 12.060 2.323 -20.818 1.00 94.94 201 ARG A O 1
ATOM 1561 N N . GLY A 1 202 ? 11.323 0.555 -19.669 1.00 93.19 202 GLY A N 1
ATOM 1562 C CA . GLY A 1 202 ? 11.272 -0.322 -20.836 1.00 93.19 202 GLY A CA 1
ATOM 1563 C C . GLY A 1 202 ? 10.362 0.183 -21.953 1.00 93.19 202 GLY A C 1
ATOM 1564 O O . GLY A 1 202 ? 10.659 -0.052 -23.117 1.00 93.19 202 GLY A O 1
ATOM 1565 N N . ALA A 1 203 ? 9.328 0.966 -21.631 1.00 93.50 203 ALA A N 1
ATOM 1566 C CA . ALA A 1 203 ? 8.505 1.656 -22.627 1.00 93.50 203 ALA A CA 1
ATOM 1567 C C . ALA A 1 203 ? 9.289 2.648 -23.516 1.00 93.50 203 ALA A C 1
ATOM 1569 O O . ALA A 1 203 ? 8.846 2.967 -24.616 1.00 93.50 203 ALA A O 1
ATOM 1570 N N . GLU A 1 204 ? 10.440 3.140 -23.052 1.00 92.19 204 GLU A N 1
ATOM 1571 C CA . GLU A 1 204 ? 11.308 4.081 -23.771 1.00 92.19 204 GLU A CA 1
ATOM 1572 C C . GLU A 1 204 ? 12.394 3.357 -24.593 1.00 92.19 204 GLU A C 1
ATOM 1574 O O . GLU A 1 204 ? 13.137 3.996 -25.340 1.00 92.19 204 GLU A O 1
ATOM 1579 N N . LEU A 1 205 ? 12.518 2.031 -24.452 1.00 91.94 205 LEU A N 1
ATOM 1580 C CA . LEU A 1 205 ? 13.587 1.236 -25.049 1.00 91.94 205 LEU A CA 1
ATOM 1581 C C . LEU A 1 205 ? 13.115 0.462 -26.290 1.00 91.94 205 LEU A C 1
ATOM 1583 O O . LEU A 1 205 ? 11.969 0.014 -26.350 1.00 91.94 205 LEU A O 1
ATOM 1587 N N . PRO A 1 206 ? 14.005 0.231 -27.277 1.00 90.50 206 PRO A N 1
ATOM 1588 C CA . PRO A 1 206 ? 13.705 -0.651 -28.395 1.00 90.50 206 PRO A CA 1
ATOM 1589 C C . PRO A 1 206 ? 13.315 -2.059 -27.908 1.00 90.50 206 PRO A C 1
ATOM 1591 O O . PRO A 1 206 ? 14.047 -2.637 -27.096 1.00 90.50 206 PRO A O 1
ATOM 1594 N N . PRO A 1 207 ? 12.242 -2.673 -28.449 1.00 89.88 207 PRO A N 1
ATOM 1595 C CA . PRO A 1 207 ? 11.798 -4.011 -28.043 1.00 89.88 207 PRO A CA 1
ATOM 1596 C C . PRO A 1 207 ? 12.883 -5.086 -28.178 1.00 89.88 207 PRO A C 1
ATOM 1598 O O . PRO A 1 207 ? 12.909 -6.055 -27.420 1.00 89.88 207 PRO A O 1
ATOM 1601 N N . VAL A 1 208 ? 13.821 -4.891 -29.113 1.00 90.19 208 VAL A N 1
ATOM 1602 C CA . VAL A 1 208 ? 14.963 -5.788 -29.332 1.00 90.19 208 VAL A CA 1
ATOM 1603 C C . VAL A 1 208 ? 15.882 -5.903 -28.114 1.00 90.19 208 VAL A C 1
ATOM 1605 O O . VAL A 1 208 ? 16.619 -6.871 -28.025 1.00 90.19 208 VAL A O 1
ATOM 1608 N N . LEU A 1 209 ? 15.839 -4.973 -27.154 1.00 90.69 209 LEU A N 1
ATOM 1609 C CA . LEU A 1 209 ? 16.665 -5.038 -25.943 1.00 90.69 209 LEU A CA 1
ATOM 1610 C C . LEU A 1 209 ? 16.089 -5.963 -24.856 1.00 90.69 209 LEU A C 1
ATOM 1612 O O . LEU A 1 209 ? 16.737 -6.174 -23.829 1.00 90.69 209 LEU A O 1
ATOM 1616 N N . GLY A 1 210 ? 14.890 -6.522 -25.064 1.00 89.88 210 GLY A N 1
ATOM 1617 C CA . GLY A 1 210 ? 14.286 -7.497 -24.151 1.00 89.88 210 GLY A CA 1
ATOM 1618 C C . GLY A 1 210 ? 13.957 -6.928 -22.766 1.00 89.88 210 GLY A C 1
ATOM 1619 O O . GLY A 1 210 ? 14.083 -7.638 -21.767 1.00 89.88 210 GLY A O 1
ATOM 1620 N N . VAL A 1 211 ? 13.598 -5.644 -22.696 1.00 92.50 211 VAL A N 1
ATOM 1621 C CA . VAL A 1 211 ? 13.132 -4.976 -21.472 1.00 92.50 211 VAL A CA 1
ATOM 1622 C C . VAL A 1 211 ? 11.615 -4.837 -21.557 1.00 92.50 211 VAL A C 1
ATOM 1624 O O . VAL A 1 211 ? 11.097 -4.341 -22.558 1.00 92.50 211 VAL A O 1
ATOM 1627 N N . GLY A 1 212 ? 10.894 -5.313 -20.540 1.00 92.88 212 GLY A N 1
ATOM 1628 C CA . GLY A 1 212 ? 9.429 -5.244 -20.527 1.00 92.88 212 GLY A CA 1
ATOM 1629 C C . GLY A 1 212 ? 8.923 -3.797 -20.420 1.00 92.88 212 GLY A C 1
ATOM 1630 O O . GLY A 1 212 ? 9.587 -2.975 -19.801 1.00 92.88 212 GLY A O 1
ATOM 1631 N N . PRO A 1 213 ? 7.734 -3.447 -20.945 1.00 92.38 213 PRO A N 1
ATOM 1632 C CA . PRO A 1 213 ? 7.257 -2.056 -20.973 1.00 92.38 213 PRO A CA 1
ATOM 1633 C C . PRO A 1 213 ? 7.092 -1.417 -19.582 1.00 92.38 213 PRO A C 1
ATOM 1635 O O . PRO A 1 213 ? 7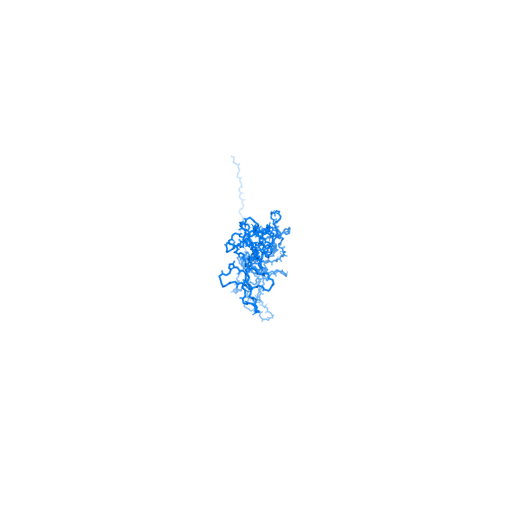.264 -0.209 -19.447 1.00 92.38 213 PRO A O 1
ATOM 1638 N N . ALA A 1 214 ? 6.787 -2.221 -18.559 1.00 91.62 214 ALA A N 1
ATOM 1639 C CA . ALA A 1 214 ? 6.673 -1.790 -17.163 1.00 91.62 214 ALA A CA 1
ATOM 1640 C C . ALA A 1 214 ? 7.968 -1.992 -16.353 1.00 91.62 214 ALA A C 1
ATOM 1642 O O . ALA A 1 214 ? 7.987 -1.752 -15.152 1.00 91.62 214 ALA A O 1
ATOM 1643 N N . GLU A 1 215 ? 9.034 -2.486 -16.985 1.00 93.44 215 GLU A N 1
ATOM 1644 C CA . GLU A 1 215 ? 10.296 -2.761 -16.312 1.00 93.44 215 GLU A CA 1
ATOM 1645 C C . GLU A 1 215 ? 11.162 -1.497 -16.236 1.00 93.44 215 GLU A C 1
ATOM 1647 O O . GLU A 1 215 ? 11.258 -0.726 -17.192 1.00 93.44 215 GLU A O 1
ATOM 1652 N N . GLU A 1 216 ? 11.824 -1.305 -15.100 1.00 94.12 216 GLU A N 1
ATOM 1653 C CA . GLU A 1 216 ? 12.786 -0.230 -14.864 1.00 94.12 216 GLU A CA 1
ATOM 1654 C C . GLU A 1 216 ? 14.190 -0.833 -14.767 1.00 94.12 216 GLU A C 1
ATOM 1656 O O . GLU A 1 216 ? 14.422 -1.777 -14.010 1.00 94.12 216 GLU A O 1
ATOM 1661 N N . THR A 1 217 ? 15.143 -0.312 -15.541 1.00 96.38 217 THR A N 1
ATOM 1662 C CA . THR A 1 217 ? 16.506 -0.856 -15.576 1.00 96.38 217 THR A CA 1
ATOM 1663 C C . THR A 1 217 ? 17.536 0.249 -15.752 1.00 96.38 217 THR A C 1
ATOM 1665 O O . THR A 1 217 ? 17.311 1.239 -16.447 1.00 96.38 217 THR A O 1
ATOM 1668 N N . CYS A 1 218 ? 18.714 0.047 -15.170 1.00 97.44 218 CYS A N 1
ATOM 1669 C CA . CYS A 1 218 ? 19.905 0.779 -15.567 1.00 97.44 218 CYS A CA 1
ATOM 1670 C C . CYS A 1 218 ? 20.471 0.089 -16.801 1.00 97.44 218 CYS A C 1
ATOM 1672 O O . CYS A 1 218 ? 20.700 -1.123 -16.779 1.00 97.44 218 CYS A O 1
ATOM 1674 N N . ILE A 1 219 ? 20.661 0.825 -17.889 1.00 96.00 219 ILE A N 1
ATOM 1675 C CA . ILE A 1 219 ? 21.089 0.259 -19.163 1.00 96.00 219 ILE A CA 1
ATOM 1676 C C . ILE A 1 219 ? 22.190 1.099 -19.801 1.00 96.00 219 ILE A C 1
ATOM 1678 O O . ILE A 1 219 ? 22.193 2.327 -19.739 1.00 96.00 219 ILE A O 1
ATOM 1682 N N . ARG A 1 220 ? 23.138 0.406 -20.426 1.00 95.88 220 ARG A N 1
ATOM 1683 C CA . ARG A 1 220 ? 24.163 0.981 -21.295 1.00 95.88 220 ARG A CA 1
ATOM 1684 C C . ARG A 1 220 ? 24.190 0.171 -22.582 1.00 95.88 220 ARG A C 1
ATOM 1686 O O . ARG A 1 220 ? 24.235 -1.056 -22.523 1.00 95.88 220 ARG A O 1
ATOM 1693 N N . CYS A 1 221 ? 24.159 0.836 -23.731 1.00 93.56 221 CYS A N 1
ATOM 1694 C CA . CYS A 1 221 ? 24.142 0.167 -25.031 1.00 93.56 221 CYS A CA 1
ATOM 1695 C C . CYS A 1 221 ? 25.442 0.426 -25.785 1.00 93.56 221 CYS A C 1
ATOM 1697 O O . CYS A 1 221 ? 25.725 1.561 -26.177 1.00 93.56 221 CYS A O 1
ATOM 1699 N N . ASP A 1 222 ? 26.192 -0.640 -26.048 1.00 94.75 222 ASP A N 1
ATOM 1700 C CA . ASP A 1 222 ? 27.299 -0.574 -26.995 1.00 94.75 222 ASP A CA 1
ATOM 1701 C C . ASP A 1 222 ? 26.739 -0.643 -28.420 1.00 94.75 222 ASP A C 1
ATOM 1703 O O . ASP A 1 222 ? 25.762 -1.349 -28.690 1.00 94.75 222 ASP A O 1
ATOM 1707 N N . HIS A 1 223 ? 27.369 0.089 -29.336 1.00 94.12 223 HIS A N 1
ATOM 1708 C CA . HIS A 1 223 ? 26.939 0.188 -30.726 1.00 94.12 223 HIS A CA 1
ATOM 1709 C C . HIS A 1 223 ? 27.991 -0.407 -31.656 1.00 94.12 223 HIS A C 1
ATOM 1711 O O . HIS A 1 223 ? 29.190 -0.218 -31.452 1.00 94.12 223 HIS A O 1
ATOM 1717 N N . ALA A 1 224 ? 27.537 -1.083 -32.708 1.00 93.75 224 ALA A N 1
ATOM 1718 C CA . ALA A 1 224 ? 28.394 -1.566 -33.782 1.00 93.75 224 ALA A CA 1
ATOM 1719 C C . ALA A 1 224 ? 27.854 -1.134 -35.154 1.00 93.75 224 ALA A C 1
ATOM 1721 O O . ALA A 1 224 ? 26.642 -0.933 -35.309 1.00 93.75 224 ALA A O 1
ATOM 1722 N N . PRO A 1 225 ? 28.731 -0.991 -36.164 1.00 91.00 225 PRO A N 1
ATOM 1723 C CA . PRO A 1 225 ? 28.288 -0.776 -37.532 1.00 91.00 225 PRO A CA 1
ATOM 1724 C C . PRO A 1 225 ? 27.480 -1.981 -38.029 1.00 91.00 225 PRO A C 1
ATOM 1726 O O . PRO A 1 225 ? 27.823 -3.135 -37.761 1.00 91.00 225 PRO A O 1
ATOM 1729 N N . VAL A 1 226 ? 26.414 -1.698 -38.777 1.00 93.38 226 VAL A N 1
ATOM 1730 C CA . VAL A 1 226 ? 25.620 -2.724 -39.459 1.00 93.38 226 VAL A CA 1
ATOM 1731 C C . VAL A 1 226 ? 26.441 -3.279 -40.617 1.00 93.38 226 VAL A C 1
ATOM 1733 O O . VAL A 1 226 ? 26.919 -2.522 -41.464 1.00 93.38 226 VAL A O 1
ATOM 1736 N N . MET A 1 227 ? 26.608 -4.598 -40.654 1.00 92.94 227 MET A N 1
ATOM 1737 C CA . MET A 1 227 ? 27.215 -5.288 -41.788 1.00 92.94 227 MET A CA 1
ATOM 1738 C C . MET A 1 227 ? 26.116 -5.753 -42.736 1.00 92.94 227 MET A C 1
ATOM 1740 O O . MET A 1 227 ? 24.982 -5.973 -42.323 1.00 92.94 227 MET A O 1
ATOM 1744 N N . TYR A 1 228 ? 26.449 -5.920 -44.009 1.00 92.38 228 TYR A N 1
ATOM 1745 C CA . TYR A 1 228 ? 25.502 -6.372 -45.019 1.00 92.38 228 TYR A CA 1
ATOM 1746 C C . TYR A 1 228 ? 26.044 -7.619 -45.696 1.00 92.38 228 TYR A C 1
ATOM 1748 O O . TYR A 1 228 ? 27.241 -7.711 -45.968 1.00 92.38 228 TYR A O 1
ATOM 1756 N N . HIS A 1 229 ? 25.160 -8.568 -45.973 1.00 91.44 229 HIS A N 1
ATOM 1757 C CA . HIS A 1 229 ? 25.490 -9.759 -46.739 1.00 91.44 229 HIS A CA 1
ATOM 1758 C C . HIS A 1 229 ? 24.449 -10.007 -47.827 1.00 91.44 229 HIS A C 1
ATOM 1760 O O . HIS A 1 229 ? 23.310 -9.536 -47.757 1.00 91.44 229 HIS A O 1
ATOM 1766 N N . CYS A 1 230 ? 24.866 -10.746 -48.848 1.00 88.81 230 CYS A N 1
ATOM 1767 C CA . CYS A 1 230 ? 24.027 -11.138 -49.965 1.00 88.81 230 CYS A CA 1
ATOM 1768 C C . CYS A 1 230 ? 23.805 -12.644 -49.920 1.00 88.81 230 CYS A C 1
ATOM 1770 O O . CYS A 1 230 ? 24.766 -13.406 -49.860 1.00 88.81 230 CYS A O 1
ATOM 1772 N N . ASN A 1 231 ? 22.544 -13.076 -49.992 1.00 87.31 231 ASN A N 1
ATOM 1773 C CA . ASN A 1 231 ? 22.225 -14.496 -50.166 1.00 87.31 231 ASN A CA 1
ATOM 1774 C C . ASN A 1 231 ? 22.689 -14.996 -51.544 1.00 87.31 231 ASN A C 1
ATOM 1776 O O . ASN A 1 231 ? 23.034 -16.165 -51.702 1.00 87.31 231 ASN A O 1
ATOM 1780 N N . ARG A 1 232 ? 22.678 -14.110 -52.551 1.00 85.88 232 ARG A N 1
ATOM 1781 C CA . ARG A 1 232 ? 23.141 -14.357 -53.920 1.00 85.88 232 ARG A CA 1
ATOM 1782 C C . ARG A 1 232 ? 23.785 -13.100 -54.502 1.00 85.88 232 ARG A C 1
ATOM 1784 O O . ARG A 1 232 ? 23.315 -11.994 -54.246 1.00 85.88 232 ARG A O 1
ATOM 1791 N N . GLY A 1 233 ? 24.793 -13.291 -55.350 1.00 85.38 233 GLY A N 1
ATOM 1792 C CA . GLY A 1 233 ? 25.499 -12.194 -56.018 1.00 85.38 233 GLY A CA 1
ATOM 1793 C C . GLY A 1 233 ? 26.477 -11.450 -55.107 1.00 85.38 233 GLY A C 1
ATOM 1794 O O . GLY A 1 233 ? 26.709 -11.852 -53.968 1.00 85.38 233 GLY A O 1
ATOM 1795 N N . ASP A 1 234 ? 27.036 -10.358 -55.627 1.00 86.19 234 ASP A N 1
ATOM 1796 C CA . ASP A 1 234 ? 28.067 -9.571 -54.946 1.00 86.19 234 ASP A CA 1
ATOM 1797 C C . ASP A 1 234 ? 27.489 -8.293 -54.330 1.00 86.19 234 ASP A C 1
ATOM 1799 O O . ASP A 1 234 ? 26.642 -7.620 -54.927 1.00 86.19 234 ASP A O 1
ATOM 1803 N N . LEU A 1 235 ? 27.974 -7.937 -53.139 1.00 88.81 235 LEU A N 1
ATOM 1804 C CA . LEU A 1 235 ? 27.590 -6.709 -52.449 1.00 88.81 235 LEU A CA 1
ATOM 1805 C C . LEU A 1 235 ? 28.236 -5.495 -53.131 1.00 88.81 235 LEU A C 1
ATOM 1807 O O . LEU A 1 235 ? 29.459 -5.373 -53.175 1.00 88.81 235 LEU A O 1
ATOM 1811 N N . GLN A 1 236 ? 27.415 -4.564 -53.611 1.00 88.50 236 GLN A N 1
ATOM 1812 C CA . GLN A 1 236 ? 27.855 -3.304 -54.206 1.00 88.50 236 GLN A CA 1
ATOM 1813 C C . GLN A 1 236 ? 27.184 -2.107 -53.530 1.00 88.50 236 GLN A C 1
ATOM 1815 O O . GLN A 1 236 ? 26.060 -2.194 -53.040 1.00 88.50 236 GLN A O 1
ATOM 1820 N N . TRP A 1 237 ? 27.865 -0.962 -53.532 1.00 87.44 237 TRP A N 1
ATOM 1821 C CA . TRP A 1 237 ? 27.337 0.292 -52.995 1.00 87.44 237 TRP A CA 1
ATOM 1822 C C . TRP A 1 237 ? 26.917 1.212 -54.138 1.00 87.44 237 TRP A C 1
ATOM 1824 O O . TRP A 1 237 ? 27.753 1.724 -54.878 1.00 87.44 237 TRP A O 1
ATOM 1834 N N . ILE A 1 238 ? 25.610 1.433 -54.278 1.00 86.00 238 ILE A N 1
ATOM 1835 C CA . ILE A 1 238 ? 25.031 2.285 -55.322 1.00 86.00 238 ILE A CA 1
ATOM 1836 C C . ILE A 1 238 ? 24.291 3.427 -54.631 1.00 86.00 238 ILE A C 1
ATOM 1838 O O . ILE A 1 238 ? 23.343 3.186 -53.887 1.00 86.00 238 ILE A O 1
ATOM 1842 N N . ASN A 1 239 ? 24.709 4.673 -54.870 1.00 86.50 239 ASN A N 1
ATOM 1843 C CA . ASN A 1 239 ? 24.140 5.866 -54.223 1.00 86.50 239 ASN A CA 1
ATOM 1844 C C . ASN A 1 239 ? 24.084 5.742 -52.687 1.00 86.50 239 ASN A C 1
ATOM 1846 O O . ASN A 1 239 ? 23.058 6.028 -52.070 1.00 86.50 239 ASN A O 1
ATOM 1850 N N . SER A 1 240 ? 25.170 5.249 -52.081 1.00 85.38 240 SER A N 1
ATOM 1851 C CA . SER A 1 240 ? 25.288 5.017 -50.631 1.00 85.38 240 SER A CA 1
ATOM 1852 C C . SER A 1 240 ? 24.290 4.006 -50.048 1.00 85.38 240 SER A C 1
ATOM 1854 O O . SER A 1 240 ? 24.110 3.957 -48.833 1.00 85.38 240 SER A O 1
ATOM 1856 N N . LYS A 1 241 ? 23.661 3.176 -50.891 1.00 86.56 241 LYS A N 1
ATOM 1857 C CA . LYS A 1 241 ? 22.829 2.046 -50.468 1.00 86.56 241 LYS A CA 1
ATOM 1858 C C . LYS A 1 241 ? 23.519 0.719 -50.807 1.00 86.56 241 LYS A C 1
ATOM 1860 O O . LYS A 1 241 ? 23.976 0.569 -51.945 1.00 86.56 241 LYS A O 1
ATOM 1865 N N . PRO A 1 242 ? 23.590 -0.233 -49.862 1.00 88.75 242 PRO A N 1
ATOM 1866 C CA . PRO A 1 242 ? 24.097 -1.569 -50.134 1.00 88.75 242 PRO A CA 1
ATOM 1867 C C . PRO A 1 242 ? 23.068 -2.348 -50.962 1.00 88.75 242 PRO A C 1
ATOM 1869 O O . PRO A 1 242 ? 21.891 -2.424 -50.609 1.00 88.75 242 PRO A O 1
ATOM 1872 N N . VAL A 1 243 ? 23.506 -2.905 -52.085 1.00 89.88 243 VAL A N 1
ATOM 1873 C CA . VAL A 1 243 ? 22.674 -3.649 -53.035 1.00 89.88 243 VAL A CA 1
ATOM 1874 C C . VAL A 1 243 ? 23.394 -4.935 -53.416 1.00 89.88 243 VAL A C 1
ATOM 1876 O O . VAL A 1 243 ? 24.595 -4.923 -53.674 1.00 89.88 243 VAL A O 1
ATOM 1879 N N . CYS A 1 244 ? 22.658 -6.038 -53.486 1.00 89.12 244 CYS A N 1
ATOM 1880 C CA . CYS A 1 244 ? 23.168 -7.308 -53.981 1.00 89.12 244 CYS A CA 1
ATOM 1881 C C . CYS A 1 244 ? 22.963 -7.397 -55.490 1.00 89.12 244 CYS A C 1
ATOM 1883 O O . CYS A 1 244 ? 21.831 -7.357 -55.982 1.00 89.12 244 CYS A O 1
ATOM 1885 N N . CYS A 1 245 ? 24.065 -7.500 -56.229 1.00 88.44 245 CYS A N 1
ATOM 1886 C CA . CYS A 1 245 ? 24.052 -7.560 -57.681 1.00 88.44 245 CYS A CA 1
ATOM 1887 C C . CYS A 1 245 ? 24.092 -9.002 -58.158 1.00 88.44 245 CYS A C 1
ATOM 1889 O O . CYS A 1 245 ? 25.120 -9.675 -58.100 1.00 88.44 245 CYS A O 1
ATOM 1891 N N . VAL A 1 246 ? 22.945 -9.469 -58.649 1.00 84.94 246 VAL A N 1
ATOM 1892 C CA . VAL A 1 246 ? 22.791 -10.837 -59.138 1.00 84.94 246 VAL A CA 1
ATOM 1893 C C . VAL A 1 246 ? 23.011 -10.853 -60.647 1.00 84.94 246 VAL A C 1
ATOM 1895 O O . VAL A 1 246 ? 22.169 -10.407 -61.430 1.00 84.94 246 VAL A O 1
ATOM 1898 N N . SER A 1 247 ? 24.150 -11.383 -61.078 1.00 74.38 247 SER A N 1
ATOM 1899 C CA . SER A 1 247 ? 24.394 -11.681 -62.489 1.00 74.38 247 SER A CA 1
ATOM 1900 C C . SER A 1 247 ? 23.444 -12.798 -62.934 1.00 74.38 247 SER A C 1
ATOM 1902 O O . SER A 1 247 ? 23.418 -13.872 -62.329 1.00 74.38 247 SER A O 1
ATOM 1904 N N . ARG A 1 248 ? 22.649 -12.586 -63.996 1.00 58.31 248 ARG A N 1
ATOM 1905 C CA . ARG A 1 248 ? 21.923 -13.694 -64.642 1.00 58.31 248 ARG A CA 1
ATOM 1906 C C . ARG A 1 248 ? 22.950 -14.616 -65.304 1.00 58.31 248 ARG A C 1
ATOM 1908 O O . ARG A 1 248 ? 23.344 -14.362 -66.434 1.00 58.31 248 ARG A O 1
ATOM 1915 N N . GLY A 1 249 ? 23.348 -15.665 -64.588 1.00 51.22 249 GLY A N 1
ATOM 1916 C CA . GLY A 1 249 ? 24.095 -16.802 -65.126 1.00 51.22 249 GLY A CA 1
ATOM 1917 C C . GLY A 1 249 ? 25.550 -16.881 -64.670 1.00 51.22 249 GLY A C 1
ATOM 1918 O O . GLY A 1 249 ? 26.431 -16.390 -65.354 1.00 51.22 249 GLY A O 1
ATOM 1919 N N . CYS A 1 250 ? 25.792 -17.561 -63.552 1.00 46.84 250 CYS A N 1
ATOM 1920 C CA . CYS A 1 250 ? 26.885 -18.534 -63.417 1.00 46.84 250 CYS A CA 1
ATOM 1921 C C . CYS A 1 250 ? 26.446 -19.518 -62.309 1.00 46.84 250 CYS A C 1
ATOM 1923 O O . CYS A 1 250 ? 26.943 -19.515 -61.188 1.00 46.84 250 CYS A O 1
ATOM 1925 N N . SER A 1 251 ? 25.418 -20.320 -62.605 1.00 42.44 251 SER A N 1
ATOM 1926 C CA . SER A 1 251 ? 25.142 -21.562 -61.880 1.00 42.44 251 SER A CA 1
ATOM 1927 C C . SER A 1 251 ? 26.000 -22.655 -62.513 1.00 42.44 251 SER A C 1
ATOM 1929 O O . SER A 1 251 ? 25.690 -23.114 -63.610 1.00 42.44 251 SER A O 1
ATOM 1931 N N . GLY A 1 252 ? 27.081 -23.036 -61.834 1.00 43.41 252 GLY A N 1
ATOM 1932 C CA . GLY A 1 252 ? 28.051 -24.022 -62.314 1.00 43.41 252 GLY A CA 1
ATOM 1933 C C . GLY A 1 252 ? 29.285 -23.347 -62.906 1.00 43.41 252 GLY A C 1
ATOM 1934 O O . GLY A 1 252 ? 29.176 -22.517 -63.802 1.00 43.41 252 GLY A O 1
ATOM 1935 N N . GLY A 1 253 ? 30.454 -23.656 -62.343 1.00 40.94 253 GLY A N 1
ATOM 1936 C CA . GLY A 1 253 ? 31.723 -23.019 -62.681 1.00 40.94 253 GLY A CA 1
ATOM 1937 C C . GLY A 1 253 ? 32.014 -23.020 -64.182 1.00 40.94 253 GLY A C 1
ATOM 1938 O O . GLY A 1 253 ? 31.929 -24.064 -64.812 1.00 40.94 253 GLY A O 1
ATOM 1939 N N . HIS A 1 254 ? 32.338 -21.830 -64.691 1.00 45.19 254 HIS A N 1
ATOM 1940 C CA . HIS A 1 254 ? 32.998 -21.464 -65.954 1.00 45.19 254 HIS A CA 1
ATOM 1941 C C . HIS A 1 254 ? 32.316 -20.213 -66.520 1.00 45.19 254 HIS A C 1
ATOM 1943 O O . HIS A 1 254 ? 31.448 -20.292 -67.383 1.00 45.19 254 HIS A O 1
ATOM 1949 N N . CYS A 1 255 ? 32.729 -19.032 -66.057 1.00 42.41 255 CYS A N 1
ATOM 1950 C CA . CYS A 1 255 ? 32.422 -17.803 -66.780 1.00 42.41 255 CYS A CA 1
ATOM 1951 C C . CYS A 1 255 ? 33.526 -17.618 -67.847 1.00 42.41 255 CYS A C 1
ATOM 1953 O O . CYS A 1 255 ? 34.632 -17.165 -67.550 1.00 42.41 255 CYS A O 1
ATOM 1955 N N . GLY A 1 256 ? 33.258 -18.068 -69.077 1.00 37.19 256 GLY A N 1
ATOM 1956 C CA . GLY A 1 256 ? 34.109 -17.821 -70.241 1.00 37.19 256 GLY A CA 1
ATOM 1957 C C . GLY A 1 256 ? 33.893 -16.405 -70.775 1.00 37.19 256 GLY A C 1
ATOM 1958 O O . GLY A 1 256 ? 32.755 -15.987 -70.980 1.00 37.19 256 GLY A O 1
ATOM 1959 N N . LEU A 1 257 ? 34.986 -15.670 -70.998 1.00 39.19 257 LEU A N 1
ATOM 1960 C CA . LEU A 1 257 ? 34.972 -14.411 -71.739 1.00 39.19 257 LEU A CA 1
ATOM 1961 C C . LEU A 1 257 ? 34.441 -14.659 -73.158 1.00 39.19 257 LEU A C 1
ATOM 1963 O O . LEU A 1 257 ? 35.148 -15.242 -73.977 1.00 39.19 257 LEU A O 1
ATOM 1967 N N . HIS A 1 258 ? 33.257 -14.143 -73.478 1.00 31.92 258 HIS A N 1
ATOM 1968 C CA . HIS A 1 258 ? 32.933 -13.801 -74.860 1.00 31.92 258 HIS A CA 1
ATOM 1969 C C . HIS A 1 258 ? 33.328 -12.341 -75.087 1.00 31.92 258 HIS A C 1
ATOM 1971 O O . HIS A 1 258 ? 32.660 -11.415 -74.632 1.00 31.92 258 HIS A O 1
ATOM 1977 N N . ARG A 1 259 ? 34.482 -12.165 -75.739 1.00 33.91 259 ARG A N 1
ATOM 1978 C CA . ARG A 1 259 ? 34.804 -10.964 -76.512 1.00 33.91 259 ARG A CA 1
ATOM 1979 C C . ARG A 1 259 ? 34.036 -11.070 -77.829 1.00 33.91 259 ARG A C 1
ATOM 1981 O O . ARG A 1 259 ? 34.196 -12.074 -78.522 1.00 33.91 259 ARG A O 1
ATOM 1988 N N . GLU A 1 260 ? 33.241 -10.056 -78.137 1.00 33.19 260 GLU A N 1
ATOM 1989 C CA . GLU A 1 260 ? 32.927 -9.676 -79.519 1.00 33.19 260 GLU A CA 1
ATOM 1990 C C . GLU A 1 260 ? 33.915 -8.593 -79.962 1.00 33.19 260 GLU A C 1
ATOM 1992 O O . GLU A 1 260 ? 34.287 -7.756 -79.101 1.00 33.19 260 GLU A O 1
#

Sequence (260 aa):
MVMMMKCGAVACCLALLAACVPLAAANQCRIREEAHPHCPPGFMYDQAANKCLKPFRHVPHYYCADQGYAVEGDMCAKNQYADLIKYCRAEYQDATLLSETCLVTVTVPPANSCPPGYRLTEDGSRCFSKCEYSGRIVYCPVKPYCPDGTMDEDTQQCKMFHSHPVDFTCPLGFKICDAKCVLKHYAERLHSCPDGFEFKRGAELPPVLGVGPAEETCIRCDHAPVMYHCNRGDLQWINSKPVCCVSRGCSGGHCGLHRE

pLDDT: mean 82.99, std 18.72, range [28.91, 97.44]

Foldseek 3Di:
DDDDDDDDDDDDDDDDDDPPPVPPVPPCLPDWDAWDWDDDPQWFQDPVVRWTKHKDWDAWDKDDPDPQWDDDDQWTKHKDWDAWDKDDDPVQPPWDDDPFKTKRKDWAAFQWDDDPQWDADPVRAWTWHADPPPRDIDIDGTDTDDPAADQDPVPRIGIHIDIDGIDTDDDPQWDDDPRITIHMDIDGMDTDDPPQWDWDAVCVDRVRNVHDNRHIITMHMDIDNIDTHDPAADWDQDPNHTIHRHDPDDPDDDPDDDDD

Radius of gyration: 54.76 Å; chains: 1; bounding box: 112×73×159 Å

Organism: Vitrella brassicaformis (strain CCMP3155) (NCBI:txid1169540)